Protein AF-A0A6N4XSF6-F1 (afdb_monomer_lite)

Sequence (281 aa):
MQKKDVSKSDSIFYIFNRYDTLMAMSSEYEDILKPTQTIKKEGYFKYKKNKIIVTEPYNPTFQILKEKNKLIPIKEYGGKYPYYDGKDFQKGSIYKIKDLNHLELIDKGNLTKYFYNILNMKYLSHLLQPNKQMRKILFFLSLFFLLNCKNESGLQDNLYKIVLDYQKKNTFKETPKNSMYVYEVYFYQDSTVSVSLSPIGVNLEEKNLYGIYKDRTLKATYIIDDNRIGKNLVKKYIQRDLDKFVAKDFVINDAMYPEYIYKIKGKELVLIDSIRGNVKR

Organism: NCBI:txid2675058

Foldseek 3Di:
DDQQFQDPQFQEWEWEAEAQKIWIWTDNDQLQAPPRLVFAWPAWDHDPSHTYTYTDYHNYNACPDDPDDPGHDDDRDPDPDDDHQNPDFGFTWMWGHPDPVDTHTQDGGGPVVQPADDRPPPPVVVVPDDDPPVPPVVVVVVVVPPPDPPPDLQWDPQLVVVLLVLCVVFPDDDQDVQWFWAWEWEQDPQQKIKIFIGRQFDRPVAPQKFAFRDDPRRDTYIYRDDPCSCVLTGNDGHHDDSVVGHRPDDDPDSWGCKMFMFHDDPNHTHTDDIRHIPDDD

pLDDT: mean 75.78, std 18.03, range [32.38, 95.75]

Radius of gyration: 22.2 Å; chains: 1; bounding box: 45×49×72 Å

Secondary structure (DSSP, 8-state):
----PSPSS--EEEEEEETTEEEEEEESSTT-STTTTTS-EEEEEEETTEEEEEEPPBS-SS--S-SS--PBPPPP--SPPP---S-S--EEEEEEEEETTEEEEEEEEE-GGGS---TTHHHHTTT----TTTTTTHHHHGGGGTT------SB-HHHHHHHHHHHHHS---SPPTT-B-EEEEEE-TTSEEEEEEESBB--TTSSSEEEEE--SSS--EEEEETT-GGGGTBS-----SGGGGB-SS---------EEEEEEETTEEEEEEEE--SS--

Structure (mmCIF, N/CA/C/O backbone):
data_AF-A0A6N4XSF6-F1
#
_entry.id   AF-A0A6N4XSF6-F1
#
loop_
_atom_site.group_PDB
_atom_site.id
_atom_site.type_symbol
_atom_site.label_atom_id
_atom_site.label_alt_id
_atom_site.label_comp_id
_atom_site.label_asym_id
_atom_site.label_entity_id
_atom_site.label_seq_id
_atom_site.pdbx_PDB_ins_code
_atom_site.Cartn_x
_atom_site.Cartn_y
_atom_site.Cartn_z
_atom_site.occupancy
_atom_si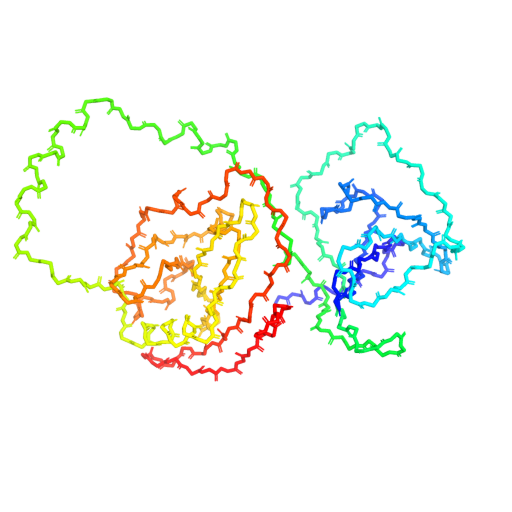te.B_iso_or_equiv
_atom_site.auth_seq_id
_atom_site.auth_comp_id
_atom_site.auth_asym_id
_atom_site.auth_atom_id
_atom_site.pdbx_PDB_model_num
ATOM 1 N N . MET A 1 1 ? -18.383 8.846 -7.683 1.00 38.19 1 MET A N 1
ATOM 2 C CA . MET A 1 1 ? -16.967 9.096 -8.038 1.00 38.19 1 MET A CA 1
ATOM 3 C C . MET A 1 1 ? -16.678 8.348 -9.337 1.00 38.19 1 MET A C 1
ATOM 5 O O . MET A 1 1 ? -16.913 7.147 -9.365 1.00 38.19 1 MET A O 1
ATOM 9 N N . GLN A 1 2 ? -16.309 9.025 -10.434 1.00 33.34 2 GLN A N 1
ATOM 10 C CA . GLN A 1 2 ? -16.040 8.354 -11.720 1.00 33.34 2 GLN A CA 1
ATOM 11 C C . GLN A 1 2 ? -14.948 7.291 -11.529 1.00 33.34 2 GLN A C 1
ATOM 13 O O . GLN A 1 2 ? -13.846 7.625 -11.094 1.00 33.34 2 GLN A O 1
ATOM 18 N N . LYS A 1 3 ? -15.245 6.026 -11.860 1.00 40.09 3 LYS A N 1
ATOM 19 C CA . LYS A 1 3 ? -14.224 4.988 -12.053 1.00 40.09 3 LYS A CA 1
ATOM 20 C C . LYS A 1 3 ? -13.344 5.446 -13.215 1.00 40.09 3 LYS A C 1
ATOM 22 O O . LYS A 1 3 ? -13.724 5.316 -14.373 1.00 40.09 3 LYS A O 1
ATOM 27 N N . LYS A 1 4 ? -12.214 6.080 -12.908 1.00 59.62 4 LYS A N 1
ATOM 28 C CA . LYS A 1 4 ? -11.228 6.467 -13.917 1.00 59.62 4 LYS A CA 1
ATOM 29 C C . LYS A 1 4 ? -10.448 5.207 -14.287 1.00 59.62 4 LYS A C 1
ATOM 31 O O . LYS A 1 4 ? -9.526 4.808 -13.581 1.00 59.62 4 LYS A O 1
ATOM 36 N N . ASP A 1 5 ? -10.920 4.542 -15.336 1.00 63.69 5 ASP A N 1
ATOM 37 C CA . ASP A 1 5 ? -10.289 3.367 -15.934 1.00 63.69 5 ASP A CA 1
ATOM 38 C C . ASP A 1 5 ? -8.886 3.681 -16.480 1.00 63.69 5 ASP A C 1
ATOM 40 O O . ASP A 1 5 ? -8.498 4.842 -16.644 1.00 63.69 5 ASP A O 1
ATOM 44 N N . VAL A 1 6 ? -8.126 2.627 -16.800 1.00 69.75 6 VAL A N 1
ATOM 45 C CA . VAL A 1 6 ? -6.867 2.741 -17.555 1.00 69.75 6 VAL A CA 1
ATOM 46 C C . VAL A 1 6 ? -7.127 3.538 -18.836 1.00 69.75 6 VAL A C 1
ATOM 48 O O . VAL A 1 6 ? -8.063 3.242 -19.584 1.00 69.75 6 VAL A O 1
ATOM 51 N N . SER A 1 7 ? -6.312 4.565 -19.071 1.00 69.75 7 SER A N 1
ATOM 52 C CA . SER A 1 7 ? -6.507 5.491 -20.185 1.00 69.75 7 SER A CA 1
ATOM 53 C C . SER A 1 7 ? -6.426 4.782 -21.533 1.00 69.75 7 SER A C 1
ATOM 55 O O . SER A 1 7 ? -5.525 3.983 -21.781 1.00 69.75 7 SER A O 1
ATOM 57 N N . LYS A 1 8 ? -7.371 5.101 -22.423 1.00 71.19 8 LYS A N 1
ATOM 58 C CA . LYS A 1 8 ? -7.412 4.566 -23.794 1.00 71.19 8 LYS A CA 1
ATOM 59 C C . LYS A 1 8 ? -6.509 5.341 -24.765 1.00 71.19 8 LYS A C 1
ATOM 61 O O . LYS A 1 8 ? -6.196 4.830 -25.846 1.00 71.19 8 LYS A O 1
ATOM 66 N N . SER A 1 9 ? -6.133 6.570 -24.409 1.00 80.31 9 SER A N 1
ATOM 67 C CA . SER A 1 9 ? -5.296 7.454 -25.229 1.00 80.31 9 SER A CA 1
ATOM 68 C C . SER A 1 9 ? -3.807 7.293 -24.942 1.00 80.31 9 SER A C 1
ATOM 70 O O . SER A 1 9 ? -3.003 7.515 -25.843 1.00 80.31 9 SER A O 1
ATOM 72 N N . ASP A 1 10 ? -3.448 6.863 -23.732 1.00 85.69 10 ASP A N 1
ATOM 73 C CA . ASP A 1 10 ? -2.057 6.643 -23.344 1.00 85.69 10 ASP A CA 1
ATOM 74 C C . ASP A 1 10 ? -1.399 5.589 -24.237 1.00 85.69 10 ASP A C 1
ATOM 76 O O . ASP A 1 10 ? -1.998 4.567 -24.590 1.00 85.69 10 ASP A O 1
ATOM 80 N N . SER A 1 11 ? -0.141 5.842 -24.584 1.00 88.38 11 SER A N 1
ATOM 81 C CA . SER A 1 11 ? 0.660 4.946 -25.421 1.00 88.38 11 SER A CA 1
ATOM 82 C C . SER A 1 11 ? 1.910 4.435 -24.715 1.00 88.38 11 SER A C 1
ATOM 84 O O . SER A 1 11 ? 2.570 3.538 -25.233 1.00 88.38 11 SER A O 1
ATOM 86 N N . ILE A 1 12 ? 2.225 4.944 -23.523 1.00 90.25 12 ILE A N 1
ATOM 87 C CA . ILE A 1 12 ? 3.382 4.518 -22.743 1.00 90.25 12 ILE A CA 1
ATOM 88 C C . ILE A 1 12 ? 2.888 3.736 -21.537 1.00 90.25 12 ILE A C 1
ATOM 90 O O . ILE A 1 12 ? 1.971 4.156 -20.833 1.00 90.25 12 ILE A O 1
ATOM 94 N N . PHE A 1 13 ? 3.490 2.573 -21.318 1.00 92.25 13 PHE A N 1
ATOM 95 C CA . PHE A 1 13 ? 3.177 1.715 -20.189 1.00 92.25 13 PHE A CA 1
ATOM 96 C C . PHE A 1 13 ? 4.454 1.314 -19.475 1.00 92.25 13 PHE A C 1
ATOM 98 O O . PHE A 1 13 ? 5.412 0.890 -20.113 1.00 92.25 13 PHE A O 1
ATOM 105 N N . TYR A 1 14 ? 4.440 1.395 -18.155 1.00 91.56 14 TYR A N 1
ATOM 106 C CA . TYR A 1 14 ? 5.516 0.948 -17.290 1.00 91.56 14 TYR A CA 1
ATOM 107 C C . TYR A 1 14 ? 5.133 -0.365 -16.633 1.00 91.56 14 TYR A C 1
ATOM 109 O O . TYR A 1 14 ? 4.079 -0.466 -16.005 1.00 91.56 14 TYR A O 1
ATOM 117 N N . ILE A 1 15 ? 6.005 -1.356 -16.774 1.00 93.19 15 ILE A N 1
ATOM 118 C CA . ILE A 1 15 ? 5.896 -2.648 -16.116 1.00 93.19 15 ILE A CA 1
ATOM 119 C C . ILE A 1 15 ? 6.868 -2.672 -14.945 1.00 93.19 15 ILE A C 1
ATOM 121 O O . ILE A 1 15 ? 8.085 -2.554 -15.116 1.00 93.19 15 ILE A O 1
ATOM 125 N N . PHE A 1 16 ? 6.312 -2.848 -13.755 1.00 89.94 16 PHE A N 1
ATOM 126 C CA . PHE A 1 16 ? 7.045 -3.048 -12.517 1.00 89.94 16 PHE A CA 1
ATOM 127 C C . PHE A 1 16 ? 6.874 -4.481 -12.064 1.00 89.94 16 PHE A C 1
ATOM 129 O O . PHE A 1 16 ? 5.752 -4.979 -11.989 1.00 89.94 16 PHE A O 1
ATOM 136 N N . ASN A 1 17 ? 7.980 -5.120 -11.702 1.00 89.69 17 ASN A N 1
ATOM 137 C CA . ASN A 1 17 ? 7.943 -6.383 -10.987 1.00 89.69 17 ASN A CA 1
ATOM 138 C C . ASN A 1 17 ? 8.537 -6.188 -9.591 1.00 89.69 17 ASN A C 1
ATOM 140 O O . ASN A 1 17 ? 9.684 -5.756 -9.442 1.00 89.69 17 ASN A O 1
ATOM 144 N N . ARG A 1 18 ? 7.714 -6.460 -8.580 1.00 84.62 18 ARG A N 1
ATOM 145 C CA . ARG A 1 18 ? 8.038 -6.354 -7.158 1.00 84.62 18 ARG A CA 1
ATOM 146 C C . ARG A 1 18 ? 7.605 -7.650 -6.489 1.00 84.62 18 ARG A C 1
ATOM 148 O O . ARG A 1 18 ? 6.409 -7.923 -6.449 1.00 84.62 18 ARG A O 1
ATOM 155 N N . TYR A 1 19 ? 8.538 -8.462 -5.995 1.00 87.12 19 TYR A N 1
ATOM 156 C CA . TYR A 1 19 ? 8.208 -9.768 -5.404 1.00 87.12 19 TYR A CA 1
ATOM 157 C C . TYR A 1 19 ? 7.350 -10.644 -6.339 1.00 87.12 19 TYR A C 1
ATOM 159 O O . TYR A 1 19 ? 7.756 -10.936 -7.466 1.00 87.12 19 TYR A O 1
ATOM 167 N N . ASP A 1 20 ? 6.175 -11.069 -5.877 1.00 87.12 20 ASP A N 1
ATOM 168 C CA . ASP A 1 20 ? 5.172 -11.823 -6.628 1.00 87.12 20 ASP A CA 1
ATOM 169 C C . ASP A 1 20 ? 4.080 -10.920 -7.227 1.00 87.12 20 ASP A C 1
ATOM 171 O O . ASP A 1 20 ? 2.983 -11.377 -7.533 1.00 87.12 20 ASP A O 1
ATOM 175 N N . THR A 1 21 ? 4.356 -9.626 -7.373 1.00 89.25 21 THR A N 1
ATOM 176 C CA . THR A 1 21 ? 3.427 -8.630 -7.905 1.00 89.25 21 THR A CA 1
ATOM 177 C C . THR A 1 21 ? 3.970 -8.029 -9.199 1.00 89.25 21 THR A C 1
ATOM 179 O O . THR A 1 21 ? 5.159 -7.706 -9.327 1.00 89.25 21 THR A O 1
ATOM 182 N N . LEU A 1 22 ? 3.073 -7.875 -10.168 1.00 91.50 22 LEU A N 1
ATOM 183 C CA . LEU A 1 22 ? 3.302 -7.183 -11.425 1.00 91.50 22 LEU A CA 1
ATOM 184 C C . LEU A 1 22 ? 2.378 -5.970 -11.488 1.00 91.50 22 LEU A C 1
ATOM 186 O O . LEU A 1 22 ? 1.169 -6.104 -11.320 1.00 91.50 22 LEU A O 1
ATOM 190 N N . MET A 1 23 ? 2.921 -4.794 -11.767 1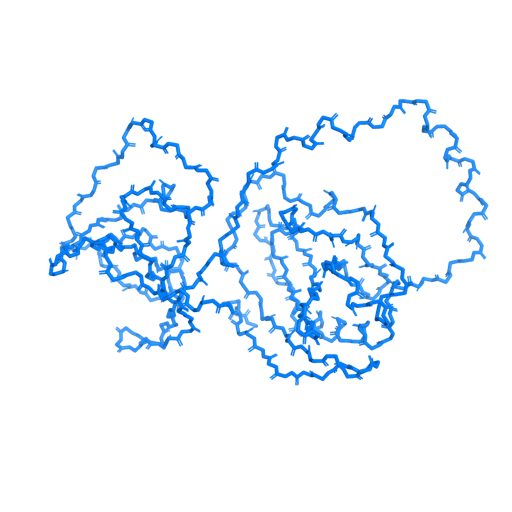.00 90.94 23 MET A N 1
ATOM 191 C CA . MET A 1 23 ? 2.124 -3.592 -11.970 1.00 90.94 23 MET A CA 1
ATOM 192 C C . MET A 1 23 ? 2.339 -3.047 -13.373 1.00 90.94 23 MET A C 1
ATOM 194 O O . MET A 1 23 ? 3.475 -2.898 -13.814 1.00 90.94 23 MET A O 1
ATOM 198 N N . ALA A 1 24 ? 1.243 -2.741 -14.058 1.00 91.69 24 ALA A N 1
ATOM 199 C CA . ALA A 1 24 ? 1.237 -2.079 -15.351 1.00 91.69 24 ALA A CA 1
ATOM 200 C C . ALA A 1 24 ? 0.605 -0.696 -15.190 1.00 91.69 24 ALA A C 1
ATOM 202 O O . ALA A 1 24 ? -0.598 -0.592 -14.955 1.00 91.69 24 ALA A O 1
ATOM 203 N N . MET A 1 25 ? 1.403 0.360 -15.306 1.00 89.62 25 MET A N 1
ATOM 204 C CA . MET A 1 25 ? 0.944 1.748 -15.202 1.00 89.62 25 MET A CA 1
ATOM 205 C C . MET A 1 25 ? 0.963 2.403 -16.572 1.00 89.62 25 MET A C 1
ATOM 207 O O . MET A 1 25 ? 1.915 2.190 -17.312 1.00 89.62 25 MET A O 1
ATOM 211 N N . SER A 1 26 ? -0.048 3.199 -16.910 1.00 89.12 26 SER A N 1
ATOM 212 C CA . SER A 1 26 ? -0.072 3.952 -18.166 1.00 89.12 26 SER A CA 1
ATOM 213 C C . SER A 1 26 ? 0.264 5.420 -17.930 1.00 89.12 26 SER A C 1
ATOM 215 O O . SER A 1 26 ? -0.166 6.008 -16.936 1.00 89.12 26 SER A O 1
ATOM 217 N N . SER A 1 27 ? 1.006 6.009 -18.861 1.00 84.38 27 SER A N 1
ATOM 218 C CA . SER A 1 27 ? 1.328 7.430 -18.873 1.00 84.38 27 SER A CA 1
ATOM 219 C C . SER A 1 27 ? 1.163 8.030 -20.268 1.00 84.38 27 SER A C 1
ATOM 221 O O . SER A 1 27 ? 1.215 7.342 -21.294 1.00 84.38 27 SER A O 1
ATOM 223 N N . GLU A 1 28 ? 0.962 9.345 -20.301 1.00 78.12 28 GLU A N 1
ATOM 224 C CA . GLU A 1 28 ? 0.908 10.112 -21.548 1.00 78.12 28 GLU A CA 1
ATOM 225 C C . GLU A 1 28 ? 2.311 10.337 -22.130 1.00 78.12 28 GLU A C 1
ATOM 227 O O . GLU A 1 28 ? 2.503 10.214 -23.338 1.00 78.12 28 GLU A O 1
ATOM 232 N N . TYR A 1 29 ? 3.298 10.570 -21.259 1.00 77.44 29 TYR A N 1
ATOM 233 C CA . TYR A 1 29 ? 4.704 10.799 -21.603 1.00 77.44 29 TYR A CA 1
ATOM 234 C C . TYR A 1 29 ? 5.630 9.892 -20.783 1.00 77.44 29 TYR A C 1
ATOM 236 O O . TYR A 1 29 ? 5.212 9.267 -19.803 1.00 77.44 29 TYR A O 1
ATOM 244 N N . GLU A 1 30 ? 6.892 9.786 -21.195 1.00 80.56 30 GLU A N 1
ATOM 245 C CA . GLU A 1 30 ? 7.905 9.079 -20.412 1.00 80.56 30 GLU A CA 1
ATOM 246 C C . GLU A 1 30 ? 8.309 9.941 -19.215 1.00 80.56 30 GLU A C 1
ATOM 248 O O . GLU A 1 30 ? 8.391 11.161 -19.325 1.00 80.56 30 GLU A O 1
ATOM 253 N N . ASP A 1 31 ? 8.563 9.303 -18.077 1.00 71.81 31 ASP A N 1
ATOM 254 C CA . ASP A 1 31 ? 9.145 9.919 -16.887 1.00 71.81 31 ASP A CA 1
ATOM 255 C C . ASP A 1 31 ? 8.298 11.061 -16.308 1.00 71.81 31 ASP A C 1
ATOM 257 O O . ASP A 1 31 ? 8.820 12.014 -15.741 1.00 71.81 31 ASP A O 1
ATOM 261 N N . ILE A 1 32 ? 6.973 10.948 -16.404 1.00 67.19 32 ILE A N 1
ATOM 262 C CA . ILE A 1 32 ? 6.026 11.872 -15.756 1.00 67.19 32 ILE A CA 1
ATOM 263 C C . ILE A 1 32 ? 5.327 11.263 -14.546 1.00 67.19 32 ILE A C 1
ATOM 265 O O . ILE A 1 32 ? 4.614 11.957 -13.853 1.00 67.19 32 ILE A O 1
ATOM 269 N N . LEU A 1 33 ? 5.481 9.967 -14.272 1.00 64.31 33 LEU A N 1
ATOM 270 C CA . LEU A 1 33 ? 4.867 9.358 -13.091 1.00 64.31 33 LEU A CA 1
ATOM 271 C C . LEU A 1 33 ? 5.931 9.168 -12.016 1.00 64.31 33 LEU A C 1
ATOM 273 O O . LEU A 1 33 ? 7.013 8.656 -12.299 1.00 64.31 33 LEU A O 1
ATOM 277 N N . LYS A 1 34 ? 5.641 9.465 -10.752 1.00 61.81 34 LYS A N 1
ATOM 278 C CA . LYS A 1 34 ? 6.409 8.828 -9.671 1.00 61.81 34 LYS A CA 1
ATOM 279 C C . LYS A 1 34 ? 5.962 7.368 -9.537 1.00 61.81 34 LYS A C 1
ATOM 281 O O . LYS A 1 34 ? 4.755 7.129 -9.564 1.00 61.81 34 LYS A O 1
ATOM 286 N N . PRO A 1 35 ? 6.882 6.395 -9.393 1.00 61.06 35 PRO A N 1
ATOM 287 C CA . PRO A 1 35 ? 8.348 6.507 -9.330 1.00 61.06 35 PRO A CA 1
ATOM 288 C C . PRO A 1 35 ? 9.086 6.269 -10.672 1.00 61.06 35 PRO A C 1
ATOM 290 O O . PRO A 1 35 ? 10.287 6.016 -10.669 1.00 61.06 35 PRO A O 1
ATOM 293 N N . THR A 1 36 ? 8.413 6.340 -11.828 1.00 67.56 36 THR A N 1
ATOM 294 C CA . THR A 1 36 ? 9.008 6.046 -13.157 1.00 67.56 36 THR A CA 1
ATOM 295 C C . THR A 1 36 ? 10.283 6.839 -13.464 1.00 67.56 36 THR A C 1
ATOM 297 O O . THR A 1 36 ? 11.188 6.293 -14.089 1.00 67.56 36 THR A O 1
ATOM 300 N N . GLN A 1 37 ? 10.397 8.072 -12.958 1.00 66.12 37 GLN A N 1
ATOM 301 C CA . GLN A 1 37 ? 11.580 8.931 -13.119 1.00 66.12 37 GLN A CA 1
ATOM 302 C C . GLN A 1 37 ? 12.845 8.360 -12.469 1.00 66.12 37 GLN A C 1
ATOM 304 O O . GLN A 1 37 ? 13.920 8.400 -13.055 1.00 66.12 37 GLN A O 1
ATOM 309 N N . THR A 1 38 ? 12.728 7.842 -11.247 1.00 66.69 38 THR A N 1
ATOM 310 C CA . THR A 1 38 ? 13.878 7.480 -10.400 1.00 66.69 38 THR A CA 1
ATOM 311 C C . THR A 1 38 ? 14.233 6.002 -10.477 1.00 66.69 38 THR A C 1
ATOM 313 O O . THR A 1 38 ? 15.184 5.563 -9.840 1.00 66.69 38 THR A O 1
ATOM 316 N N . ILE A 1 39 ? 13.449 5.215 -11.210 1.00 73.88 39 ILE A N 1
ATOM 317 C CA . ILE A 1 39 ? 13.656 3.778 -11.336 1.00 73.88 39 ILE A CA 1
ATOM 318 C C . ILE A 1 39 ? 14.435 3.480 -12.614 1.00 73.88 39 ILE A C 1
ATOM 320 O O . ILE A 1 39 ? 14.095 3.968 -13.699 1.00 73.88 39 ILE A O 1
ATOM 324 N N . LYS A 1 40 ? 15.458 2.631 -12.468 1.00 82.12 40 LYS A N 1
ATOM 325 C CA . LYS A 1 40 ? 16.234 2.077 -13.574 1.00 82.12 40 LYS A CA 1
ATOM 326 C C . LYS A 1 40 ? 15.323 1.308 -14.525 1.00 82.12 40 LYS A C 1
ATOM 328 O O . LYS A 1 40 ? 14.437 0.554 -14.116 1.00 82.12 40 LYS A O 1
ATOM 333 N N . LYS A 1 41 ? 15.530 1.521 -15.819 1.00 87.62 41 LYS A N 1
ATOM 334 C CA . LYS A 1 41 ? 14.741 0.908 -16.886 1.00 87.62 41 LYS A CA 1
ATOM 335 C C . LYS A 1 41 ? 15.618 -0.127 -17.577 1.00 87.62 41 LYS A C 1
ATOM 337 O O . LYS A 1 41 ? 16.633 0.234 -18.158 1.00 87.62 41 LYS A O 1
ATOM 342 N N . GLU A 1 42 ? 15.220 -1.394 -17.523 1.00 91.31 42 GLU A N 1
ATOM 343 C CA . GLU A 1 42 ? 15.939 -2.492 -18.191 1.00 91.31 42 GLU A CA 1
ATOM 344 C C . GLU A 1 42 ? 15.857 -2.363 -19.715 1.00 91.31 42 GLU A C 1
ATOM 346 O O . GLU A 1 42 ? 16.752 -2.766 -20.451 1.00 91.31 42 GLU A O 1
ATOM 351 N N . GLY A 1 43 ? 14.777 -1.757 -20.197 1.00 92.75 43 GLY A N 1
ATOM 352 C CA . GLY A 1 43 ? 14.586 -1.442 -21.599 1.00 92.75 43 GLY A CA 1
ATOM 353 C C . GLY A 1 43 ? 13.109 -1.317 -21.926 1.00 92.75 43 GLY A C 1
ATOM 354 O O . GLY A 1 43 ? 12.261 -1.183 -21.044 1.00 92.75 43 GLY A O 1
ATOM 355 N N . TYR A 1 44 ? 12.779 -1.372 -23.207 1.00 95.12 44 TYR A N 1
ATOM 356 C CA . TYR A 1 44 ? 11.393 -1.392 -23.655 1.00 95.12 44 TYR A CA 1
ATOM 357 C C . TYR A 1 44 ? 11.190 -2.311 -24.848 1.00 95.12 44 TYR A C 1
ATOM 359 O O . TYR A 1 44 ? 12.122 -2.661 -25.565 1.00 95.12 44 TYR A O 1
ATOM 367 N N . PHE A 1 45 ? 9.938 -2.653 -25.107 1.00 95.44 45 PHE A N 1
ATOM 368 C CA . PHE A 1 45 ? 9.517 -3.220 -26.379 1.00 95.44 45 PHE A CA 1
ATOM 369 C C . PHE A 1 45 ? 8.286 -2.475 -26.887 1.00 95.44 45 PHE A C 1
ATOM 371 O O . PHE A 1 45 ? 7.575 -1.809 -26.131 1.00 95.44 45 PHE A O 1
ATOM 378 N N . LYS A 1 46 ? 8.044 -2.553 -28.195 1.00 95.12 46 LYS A N 1
ATOM 379 C CA . LYS A 1 46 ? 6.828 -2.008 -28.799 1.00 95.12 46 LYS A CA 1
ATOM 380 C C . LYS A 1 46 ? 5.787 -3.111 -28.904 1.00 95.12 46 LYS A C 1
ATOM 382 O O . LYS A 1 46 ? 6.091 -4.209 -29.364 1.00 95.12 46 LYS A O 1
ATOM 387 N N . TYR A 1 47 ? 4.559 -2.806 -28.512 1.00 92.12 47 TYR A N 1
ATOM 388 C CA . TYR A 1 47 ? 3.414 -3.677 -28.735 1.00 92.12 47 TYR A CA 1
ATOM 389 C C . TYR A 1 47 ? 2.277 -2.859 -29.335 1.00 92.12 47 TYR A C 1
ATOM 391 O O . TYR A 1 47 ? 1.701 -1.988 -28.679 1.00 92.12 47 TYR A O 1
ATOM 399 N N . LYS A 1 48 ? 1.958 -3.128 -30.606 1.00 91.12 48 LYS A N 1
ATOM 400 C CA . LYS A 1 48 ? 1.063 -2.284 -31.413 1.00 91.12 48 LYS A CA 1
ATOM 401 C C . LYS A 1 48 ? 1.561 -0.827 -31.397 1.00 91.12 48 LYS A C 1
ATOM 403 O O . LYS A 1 48 ? 2.741 -0.587 -31.633 1.00 91.12 48 LYS A O 1
ATOM 408 N N . LYS A 1 49 ? 0.685 0.136 -31.091 1.00 89.50 49 LYS A N 1
ATOM 409 C CA . LYS A 1 49 ? 1.028 1.562 -30.965 1.00 89.50 49 LYS A CA 1
ATOM 410 C C . LYS A 1 49 ? 1.749 1.919 -29.654 1.00 89.50 49 LYS A C 1
ATOM 412 O O . LYS A 1 49 ? 2.144 3.066 -29.493 1.00 89.50 49 LYS A O 1
ATOM 417 N N . ASN A 1 50 ? 1.883 0.975 -28.718 1.00 92.62 50 ASN A N 1
ATOM 418 C CA . ASN A 1 50 ? 2.321 1.271 -27.358 1.00 92.62 50 ASN A CA 1
ATOM 419 C C . ASN A 1 50 ? 3.816 1.001 -27.158 1.00 92.62 50 ASN A C 1
ATOM 421 O O . ASN A 1 50 ? 4.348 -0.010 -27.629 1.00 92.62 50 ASN A O 1
ATOM 425 N N . LYS A 1 51 ? 4.471 1.868 -26.384 1.00 94.38 51 LYS A N 1
ATOM 426 C CA . LYS A 1 51 ? 5.801 1.654 -25.815 1.00 94.38 51 LYS A CA 1
ATOM 427 C C . LYS A 1 51 ? 5.646 1.036 -24.427 1.00 94.38 51 LYS A C 1
ATOM 429 O O . LYS A 1 51 ? 5.098 1.667 -23.529 1.00 94.38 51 LYS A O 1
ATOM 434 N N . ILE A 1 52 ? 6.125 -0.192 -24.253 1.00 94.69 52 ILE A N 1
ATOM 435 C CA . ILE A 1 52 ? 6.082 -0.904 -22.975 1.00 94.69 52 ILE A CA 1
ATOM 436 C C . ILE A 1 52 ? 7.481 -0.880 -22.366 1.00 94.69 52 ILE A C 1
ATOM 438 O O . ILE A 1 52 ? 8.378 -1.579 -22.834 1.00 94.69 52 ILE A O 1
ATOM 442 N N . ILE A 1 53 ? 7.670 -0.045 -21.353 1.00 93.56 53 ILE A N 1
ATOM 443 C CA . ILE A 1 53 ? 8.916 0.130 -20.616 1.00 93.56 53 ILE A CA 1
ATOM 444 C C . ILE A 1 53 ? 8.943 -0.870 -19.469 1.00 93.56 53 ILE A C 1
ATOM 446 O O . ILE A 1 53 ? 8.044 -0.909 -18.633 1.00 93.56 53 ILE A O 1
ATOM 450 N N . VAL A 1 54 ? 9.995 -1.672 -19.423 1.00 93.38 54 VAL A N 1
ATOM 451 C CA . VAL A 1 54 ? 10.241 -2.625 -18.351 1.00 93.38 54 VAL A CA 1
ATOM 452 C C . VAL A 1 54 ? 11.241 -2.008 -17.389 1.00 93.38 54 VAL A C 1
ATOM 454 O O . VAL A 1 54 ? 12.342 -1.611 -17.772 1.00 93.38 54 VAL A O 1
ATOM 457 N N . THR A 1 55 ? 10.838 -1.912 -16.131 1.00 90.38 55 THR A N 1
ATOM 458 C CA . THR A 1 55 ? 11.696 -1.407 -15.061 1.00 90.38 55 THR A CA 1
ATOM 459 C C . THR A 1 55 ? 12.509 -2.521 -14.418 1.00 90.38 55 THR A C 1
ATOM 461 O O . THR A 1 55 ? 12.150 -3.696 -14.511 1.00 90.38 55 THR A O 1
ATOM 464 N N . GLU A 1 56 ? 13.599 -2.142 -13.757 1.00 86.94 56 GLU A N 1
ATOM 465 C CA . GLU A 1 56 ? 14.404 -3.056 -12.953 1.00 86.94 56 GLU A CA 1
ATOM 466 C C . GLU A 1 56 ? 13.514 -3.767 -11.917 1.00 86.94 56 GLU A C 1
ATOM 468 O O . GLU A 1 56 ? 12.801 -3.102 -11.144 1.00 86.94 56 GLU A O 1
ATOM 473 N N . PRO A 1 57 ? 13.496 -5.114 -11.906 1.00 86.69 57 PRO A N 1
ATOM 474 C CA . PRO A 1 57 ? 12.779 -5.877 -10.899 1.00 86.69 57 PRO A CA 1
ATOM 475 C C . PRO A 1 57 ? 13.365 -5.621 -9.513 1.00 86.69 57 PRO A C 1
ATOM 477 O O . PRO A 1 57 ? 14.576 -5.537 -9.347 1.00 86.69 57 PRO A O 1
ATOM 480 N N . TYR A 1 58 ? 12.512 -5.573 -8.495 1.00 80.62 58 TYR A N 1
ATOM 481 C CA . TYR A 1 58 ? 12.957 -5.454 -7.108 1.00 80.62 58 TYR A CA 1
ATOM 482 C C . TYR A 1 58 ? 12.490 -6.678 -6.327 1.00 80.62 58 TYR A C 1
ATOM 484 O O . TYR A 1 58 ? 11.291 -6.965 -6.255 1.00 80.62 58 TYR A O 1
ATOM 492 N N . ASN A 1 59 ? 13.466 -7.429 -5.807 1.00 82.50 59 ASN A N 1
ATOM 493 C CA . ASN A 1 59 ? 13.288 -8.698 -5.098 1.00 82.50 59 ASN A CA 1
ATOM 494 C C . ASN A 1 59 ? 12.264 -9.649 -5.751 1.00 82.50 59 ASN A C 1
ATOM 496 O O . ASN A 1 59 ? 11.373 -10.141 -5.056 1.00 82.50 59 ASN A O 1
ATOM 500 N N . PRO A 1 60 ? 12.320 -9.893 -7.076 1.00 85.75 60 PRO A N 1
ATOM 501 C CA . PRO A 1 60 ? 11.291 -10.665 -7.760 1.00 85.75 60 PRO A CA 1
ATOM 502 C C . PRO A 1 60 ? 11.244 -12.105 -7.233 1.00 85.75 60 PRO A C 1
ATOM 504 O O . PRO A 1 60 ? 12.261 -12.786 -7.149 1.00 85.75 60 PRO A O 1
ATOM 507 N N . THR A 1 61 ? 10.048 -12.591 -6.898 1.00 86.75 61 THR A N 1
ATOM 508 C CA . THR A 1 61 ? 9.836 -14.007 -6.540 1.00 86.75 61 THR A CA 1
ATOM 509 C C . THR A 1 61 ? 9.920 -14.895 -7.776 1.00 86.75 61 THR A C 1
ATOM 511 O O . THR A 1 61 ? 10.386 -16.028 -7.703 1.00 86.75 61 THR A O 1
ATOM 514 N N . PHE A 1 62 ? 9.494 -14.358 -8.919 1.00 84.19 62 PHE A N 1
ATOM 515 C CA . PHE A 1 62 ? 9.540 -15.025 -10.210 1.00 84.19 62 PHE A CA 1
ATOM 516 C C . PHE A 1 62 ? 10.436 -14.231 -11.147 1.00 84.19 62 PHE A C 1
ATOM 518 O O . PHE A 1 62 ? 10.237 -13.033 -11.334 1.00 84.19 62 PHE A O 1
ATOM 525 N N . GLN A 1 63 ? 11.411 -14.892 -11.761 1.00 85.50 63 GLN A N 1
ATOM 526 C CA . GLN A 1 63 ? 12.330 -14.231 -12.675 1.00 85.50 63 GLN A CA 1
ATOM 527 C C . GLN A 1 63 ? 11.675 -14.041 -14.050 1.00 85.50 63 GLN A C 1
ATOM 529 O O . GLN A 1 63 ? 11.734 -14.911 -14.917 1.00 85.50 63 GLN A O 1
ATOM 534 N N . ILE A 1 64 ? 11.024 -12.890 -14.236 1.00 83.94 64 ILE A N 1
ATOM 535 C CA . ILE A 1 64 ? 10.353 -12.529 -15.498 1.00 83.94 64 ILE A CA 1
ATOM 536 C C . ILE A 1 64 ? 11.373 -12.069 -16.550 1.00 83.94 64 ILE A C 1
ATOM 538 O O . ILE A 1 64 ? 11.188 -12.296 -17.747 1.00 83.94 64 ILE A O 1
ATOM 542 N N . LEU A 1 65 ? 12.470 -11.441 -16.114 1.00 84.62 65 LEU A N 1
ATOM 543 C CA . LEU A 1 65 ? 13.543 -10.981 -16.993 1.00 84.62 65 LEU A CA 1
ATOM 544 C C . LEU A 1 65 ? 14.713 -11.954 -16.986 1.00 84.62 65 LEU A C 1
ATOM 546 O O . LEU A 1 65 ? 15.292 -12.259 -15.946 1.00 84.62 65 LEU A O 1
ATOM 550 N N . LYS A 1 66 ? 15.070 -12.410 -18.186 1.00 80.62 66 LYS A N 1
ATOM 551 C CA . LYS A 1 66 ? 16.281 -13.189 -18.442 1.00 80.62 66 LYS A CA 1
ATOM 552 C C . LYS A 1 66 ? 17.438 -12.238 -18.748 1.00 80.62 66 LYS A C 1
ATOM 554 O O . LYS A 1 66 ? 17.220 -11.202 -19.380 1.00 80.62 66 LYS A O 1
ATOM 559 N N . GLU A 1 67 ? 18.656 -12.630 -18.370 1.00 76.00 67 GLU A N 1
ATOM 560 C CA . GLU A 1 67 ? 19.890 -11.869 -18.644 1.00 76.00 67 GLU A CA 1
ATOM 561 C C . GLU A 1 67 ? 20.027 -11.511 -20.128 1.00 76.00 67 GLU A C 1
ATOM 563 O O . GLU A 1 67 ? 20.342 -10.380 -20.483 1.00 76.00 67 GLU A O 1
ATOM 568 N N . LYS A 1 68 ? 19.710 -12.465 -21.012 1.00 80.19 68 LYS A N 1
ATOM 569 C CA . LYS A 1 68 ? 19.565 -12.220 -22.447 1.00 80.19 68 LYS A CA 1
ATOM 570 C C . LYS A 1 68 ? 18.090 -12.034 -22.775 1.00 80.19 68 LYS A C 1
ATOM 572 O O . LYS A 1 68 ? 17.327 -13.001 -22.826 1.00 80.19 68 LYS A O 1
ATOM 577 N N . ASN A 1 69 ? 17.696 -10.787 -23.010 1.00 86.06 69 ASN A N 1
ATOM 578 C CA . ASN A 1 69 ? 16.350 -10.415 -23.429 1.00 86.06 69 ASN A CA 1
ATOM 579 C C . ASN A 1 69 ? 16.386 -9.578 -24.722 1.00 86.06 69 ASN A C 1
ATOM 581 O O . ASN A 1 69 ? 17.444 -9.155 -25.179 1.00 86.06 69 ASN A O 1
ATOM 585 N N . LYS A 1 70 ? 15.220 -9.401 -25.353 1.00 90.69 70 LYS A N 1
ATOM 586 C CA . LYS A 1 70 ? 15.061 -8.637 -26.605 1.00 90.69 70 LYS A CA 1
ATOM 587 C C . LYS A 1 70 ? 14.614 -7.191 -26.352 1.00 90.69 70 LYS A C 1
ATOM 589 O O . LYS A 1 70 ? 14.022 -6.580 -27.240 1.00 90.69 70 LYS A O 1
ATOM 594 N N . LEU A 1 71 ? 14.804 -6.675 -25.135 1.00 93.38 71 LEU A N 1
ATOM 595 C CA . LEU A 1 71 ? 14.423 -5.303 -24.827 1.00 93.38 71 LEU A CA 1
ATOM 596 C C . LEU A 1 71 ? 15.361 -4.341 -25.551 1.00 93.38 71 LEU A C 1
ATOM 598 O O . LEU A 1 71 ? 16.571 -4.543 -25.625 1.00 93.38 71 LEU A O 1
ATOM 602 N N . ILE A 1 72 ? 14.777 -3.282 -26.093 1.00 94.44 72 ILE A N 1
ATOM 603 C CA . ILE A 1 72 ? 15.513 -2.168 -26.668 1.00 94.44 72 ILE A CA 1
ATOM 604 C C . ILE A 1 72 ? 16.039 -1.330 -25.494 1.00 94.44 72 ILE A C 1
ATOM 606 O O . ILE A 1 72 ? 15.229 -0.913 -24.657 1.00 94.44 72 ILE A O 1
ATOM 610 N N . PRO A 1 73 ? 17.354 -1.059 -25.413 1.00 89.44 73 PRO A N 1
ATOM 611 C CA . PRO A 1 73 ? 17.918 -0.243 -24.345 1.00 89.44 73 PRO A CA 1
ATOM 612 C C . PRO A 1 73 ? 17.302 1.158 -24.317 1.00 89.44 73 PRO A C 1
ATOM 614 O O . PRO A 1 73 ? 17.042 1.763 -25.362 1.00 89.44 73 PRO A O 1
ATOM 617 N N . ILE A 1 74 ? 17.097 1.692 -23.116 1.00 84.81 74 ILE A N 1
ATOM 618 C CA . ILE A 1 74 ? 16.720 3.093 -22.911 1.00 84.81 74 ILE A CA 1
ATOM 619 C C . ILE A 1 74 ? 17.976 3.843 -22.489 1.00 84.81 74 ILE A C 1
ATOM 621 O O . ILE A 1 74 ? 18.671 3.418 -21.571 1.00 84.81 74 ILE A O 1
ATOM 625 N N . LYS A 1 75 ? 18.276 4.959 -23.158 1.00 72.44 75 LYS A N 1
ATOM 626 C CA . LYS A 1 75 ? 19.308 5.877 -22.670 1.00 72.44 75 LYS A CA 1
ATOM 627 C C . LYS A 1 75 ? 18.770 6.583 -21.434 1.00 72.44 75 LYS A C 1
ATOM 629 O O . LYS A 1 75 ? 17.680 7.148 -21.495 1.00 72.44 75 LYS A O 1
ATOM 634 N N . GLU A 1 76 ? 19.528 6.559 -20.344 1.00 64.19 76 GLU A N 1
ATOM 635 C CA . GLU A 1 76 ? 19.192 7.354 -19.167 1.00 64.19 76 GLU A CA 1
ATOM 636 C C . GLU A 1 76 ? 19.094 8.832 -19.555 1.00 64.19 76 GLU A C 1
ATOM 638 O O . GLU A 1 76 ? 19.936 9.372 -20.281 1.00 64.19 76 GLU A O 1
ATOM 643 N N . TYR A 1 77 ? 18.017 9.476 -19.115 1.00 61.50 77 TYR A N 1
ATOM 644 C CA . TYR A 1 77 ? 17.770 10.874 -19.411 1.00 61.50 77 TYR A CA 1
ATOM 645 C C . TYR A 1 77 ? 18.705 11.741 -18.558 1.00 61.50 77 TYR A C 1
ATOM 647 O O . TYR A 1 77 ? 18.507 11.898 -17.357 1.00 61.50 77 TYR A O 1
ATOM 655 N N . GLY A 1 78 ? 19.745 12.297 -19.183 1.00 52.41 78 GLY A N 1
ATOM 656 C CA . GLY A 1 78 ? 20.735 13.163 -18.525 1.00 52.41 78 GLY A CA 1
ATOM 657 C C . GLY A 1 78 ? 20.324 14.637 -18.394 1.00 52.41 78 GLY A C 1
ATOM 658 O O . GLY A 1 78 ? 21.131 15.460 -17.969 1.00 52.41 78 GLY A O 1
ATOM 659 N N . GLY A 1 79 ? 19.105 15.002 -18.806 1.00 58.50 79 GLY A N 1
ATOM 660 C CA . GLY A 1 79 ? 18.588 16.371 -18.728 1.00 58.50 79 GLY A CA 1
ATOM 661 C C . GLY A 1 79 ? 17.869 16.673 -17.408 1.00 58.50 79 GLY A C 1
ATOM 662 O O . GLY A 1 79 ? 17.618 15.791 -16.590 1.00 58.50 79 GLY A O 1
ATOM 663 N N . LYS A 1 80 ? 17.455 17.932 -17.209 1.00 51.53 80 LYS A N 1
ATOM 664 C CA . LYS A 1 80 ? 16.458 18.254 -16.173 1.00 51.53 80 LYS A CA 1
ATOM 665 C C . LYS A 1 80 ? 15.120 17.649 -16.587 1.00 51.53 80 LYS A C 1
ATOM 667 O O . LYS A 1 80 ? 14.640 17.935 -17.687 1.00 51.53 80 LYS A O 1
ATOM 672 N N . TYR A 1 81 ? 14.549 16.793 -15.740 1.00 54.09 81 TYR A N 1
ATOM 673 C CA . TYR A 1 81 ? 13.208 16.256 -15.965 1.00 54.09 81 TYR A CA 1
ATOM 674 C C . TYR A 1 81 ? 12.207 17.416 -16.073 1.00 54.09 81 TYR A C 1
ATOM 676 O O . TYR A 1 81 ? 12.370 18.415 -15.358 1.00 54.09 81 TYR A O 1
ATOM 684 N N . PRO A 1 82 ? 11.193 17.323 -16.954 1.00 53.12 82 PRO A N 1
ATOM 685 C CA . PRO A 1 82 ? 10.090 18.273 -16.933 1.00 53.12 82 PRO A CA 1
ATOM 686 C C . PRO A 1 82 ? 9.504 18.331 -15.517 1.00 53.12 82 PRO A C 1
ATOM 688 O O . PRO A 1 82 ? 9.494 17.335 -14.791 1.00 53.12 82 PRO A O 1
ATOM 691 N N . TYR A 1 83 ? 9.084 19.527 -15.102 1.00 47.03 83 TYR A N 1
ATOM 692 C CA . TYR A 1 83 ? 8.538 19.752 -13.768 1.00 47.03 83 TYR A CA 1
ATOM 693 C C . TYR A 1 83 ? 7.375 18.784 -13.510 1.00 47.03 83 TYR A C 1
ATOM 695 O O . TYR A 1 83 ? 6.354 18.848 -14.187 1.00 47.03 83 TYR A O 1
ATOM 703 N N . TYR A 1 84 ? 7.557 17.892 -12.536 1.00 51.28 84 TYR A N 1
ATOM 704 C CA . TYR A 1 84 ? 6.538 16.965 -12.064 1.00 51.28 84 TYR A CA 1
ATOM 705 C C . TYR A 1 84 ? 6.023 17.444 -10.709 1.00 51.28 84 TYR A C 1
ATOM 707 O O . TYR A 1 84 ? 6.755 17.438 -9.715 1.00 51.28 84 TYR A O 1
ATOM 715 N N . ASP A 1 85 ? 4.760 17.861 -10.670 1.00 50.53 85 ASP A N 1
ATOM 716 C CA . ASP A 1 85 ? 4.126 18.449 -9.489 1.00 50.53 85 ASP A CA 1
ATOM 717 C C . ASP A 1 85 ? 3.512 17.401 -8.550 1.00 50.53 85 ASP A C 1
ATOM 719 O O . ASP A 1 85 ? 2.759 17.751 -7.643 1.00 50.53 85 ASP A O 1
ATOM 723 N N . GLY A 1 86 ? 3.805 16.113 -8.771 1.00 52.62 86 GLY A N 1
ATOM 724 C CA . GLY A 1 86 ? 3.293 15.022 -7.950 1.00 52.62 86 GLY A CA 1
ATOM 725 C C . GLY A 1 86 ? 1.839 14.655 -8.201 1.00 52.62 86 GLY A C 1
ATOM 726 O O . GLY A 1 86 ? 1.412 13.617 -7.703 1.00 52.62 86 GLY A O 1
ATOM 727 N N . LYS A 1 87 ? 1.063 15.467 -8.921 1.00 53.41 87 LYS A N 1
ATOM 728 C CA . LYS A 1 87 ? -0.389 15.289 -9.013 1.00 53.41 87 LYS A CA 1
ATOM 729 C C . LYS A 1 87 ? -0.820 14.417 -10.182 1.00 53.41 87 LYS A C 1
ATOM 731 O O . LYS A 1 87 ? -2.022 14.166 -10.302 1.00 53.41 87 LYS A O 1
ATOM 736 N N . ASP A 1 88 ? 0.110 13.940 -11.017 1.00 62.38 88 ASP A N 1
ATOM 737 C CA . ASP A 1 88 ? -0.286 13.048 -12.101 1.00 62.38 88 ASP A CA 1
ATOM 738 C C . ASP A 1 88 ? -0.870 11.760 -11.547 1.00 62.38 88 ASP A C 1
ATOM 740 O O . ASP A 1 88 ? -0.354 11.100 -10.643 1.00 62.38 88 ASP A O 1
ATOM 744 N N . PHE A 1 89 ? -2.008 11.426 -12.127 1.00 68.56 89 PHE A N 1
ATOM 745 C CA . PHE A 1 89 ? -2.847 10.339 -11.692 1.00 68.56 89 PHE A CA 1
ATOM 746 C C . PHE A 1 89 ? -2.205 9.002 -12.073 1.00 68.56 89 PHE A C 1
ATOM 748 O O . PHE A 1 89 ? -2.153 8.648 -13.255 1.00 68.56 89 PHE A O 1
ATOM 755 N N . GLN A 1 90 ? -1.737 8.237 -11.082 1.00 78.69 90 GLN A N 1
ATOM 756 C CA . GLN A 1 90 ? -1.216 6.891 -11.311 1.00 78.69 90 GLN A CA 1
ATOM 757 C C . GLN A 1 90 ? -2.380 5.982 -11.695 1.00 78.69 90 GLN A C 1
ATOM 759 O O . GLN A 1 90 ? -3.175 5.586 -10.847 1.00 78.69 90 GLN A O 1
ATOM 764 N N . LYS A 1 91 ? -2.497 5.645 -12.979 1.00 86.44 91 LYS A N 1
ATOM 765 C CA . LYS A 1 91 ? -3.545 4.755 -13.489 1.00 86.44 91 LYS A CA 1
ATOM 766 C C . LYS A 1 91 ? -2.948 3.482 -14.062 1.00 86.44 91 LYS A C 1
ATOM 768 O O . LYS A 1 91 ? -1.932 3.520 -14.753 1.00 86.44 91 LYS A O 1
ATOM 773 N N . GLY A 1 92 ? -3.566 2.343 -13.775 1.00 90.06 92 GLY A N 1
ATOM 774 C CA . GLY A 1 92 ? -2.976 1.072 -14.167 1.00 90.06 92 GLY A CA 1
ATOM 775 C C . GLY A 1 92 ? -3.735 -0.159 -13.714 1.00 90.06 92 GLY A C 1
ATOM 776 O O . GLY A 1 92 ? -4.944 -0.137 -13.481 1.00 90.06 92 GLY A O 1
ATOM 777 N N . SER A 1 93 ? -3.014 -1.268 -13.635 1.00 90.06 93 SER A N 1
ATOM 778 C CA . SER A 1 93 ? -3.495 -2.537 -13.102 1.00 90.06 93 SER A CA 1
ATOM 779 C C . SER A 1 93 ? -2.395 -3.219 -12.299 1.00 90.06 93 SER A C 1
ATOM 781 O O . SER A 1 93 ? -1.220 -3.143 -12.658 1.00 90.06 93 SER A O 1
ATOM 783 N N . ILE A 1 94 ? -2.792 -3.889 -11.225 1.00 89.00 94 ILE A N 1
ATOM 784 C CA . ILE A 1 94 ? -1.929 -4.671 -10.345 1.00 89.00 94 ILE A CA 1
ATOM 785 C C . ILE A 1 94 ? -2.345 -6.126 -10.463 1.00 89.00 94 ILE A C 1
ATOM 787 O O . ILE A 1 94 ? -3.527 -6.447 -10.356 1.00 89.00 94 ILE A O 1
ATOM 791 N N . TYR A 1 95 ? -1.367 -7.000 -10.641 1.00 89.38 95 TYR A N 1
ATOM 792 C CA . TYR A 1 95 ? -1.552 -8.435 -10.731 1.00 89.38 95 TYR A CA 1
ATOM 793 C C . TYR A 1 95 ? -0.682 -9.151 -9.705 1.00 89.38 95 TYR A C 1
ATOM 795 O O . TYR A 1 95 ? 0.472 -8.784 -9.485 1.00 89.38 95 TYR A O 1
ATOM 803 N N . LYS A 1 96 ? -1.217 -10.222 -9.129 1.00 89.81 96 LYS A N 1
ATOM 804 C CA . LYS A 1 96 ? -0.471 -11.230 -8.383 1.00 89.81 96 LYS A CA 1
ATOM 805 C C . LYS A 1 96 ? 0.005 -12.290 -9.368 1.00 89.81 96 LYS A C 1
ATOM 807 O O . LYS A 1 96 ? -0.789 -12.846 -10.121 1.00 89.81 96 LYS A O 1
ATOM 812 N N . ILE A 1 97 ? 1.291 -12.588 -9.346 1.00 89.00 97 ILE A N 1
ATOM 813 C CA . ILE A 1 97 ? 1.897 -13.673 -10.109 1.00 89.00 97 ILE A CA 1
ATOM 814 C C . ILE A 1 97 ? 1.716 -14.946 -9.281 1.00 89.00 97 ILE A C 1
ATOM 816 O O . ILE A 1 97 ? 2.270 -15.056 -8.187 1.00 89.00 97 ILE A O 1
ATOM 820 N N . LYS A 1 98 ? 0.902 -15.890 -9.763 1.00 90.06 98 LYS A N 1
ATOM 821 C CA . LYS A 1 98 ? 0.797 -17.229 -9.153 1.00 90.06 98 LYS A CA 1
ATOM 822 C C . LYS A 1 98 ? 1.904 -18.135 -9.666 1.00 90.06 98 LYS A C 1
ATOM 824 O O . LYS A 1 98 ? 2.528 -18.852 -8.892 1.00 90.06 98 LYS A O 1
ATOM 829 N N . ASP A 1 99 ? 2.149 -18.028 -10.964 1.00 91.50 99 ASP A N 1
ATOM 830 C CA . ASP A 1 99 ? 3.246 -18.628 -11.704 1.00 91.50 99 ASP A CA 1
ATOM 831 C C . ASP A 1 99 ? 3.470 -17.815 -12.996 1.00 91.50 99 ASP A C 1
ATOM 833 O O . ASP A 1 99 ? 2.756 -16.847 -13.268 1.00 91.50 99 ASP A O 1
ATOM 837 N N . LEU A 1 100 ? 4.474 -18.179 -13.799 1.00 88.00 100 LEU A N 1
ATOM 838 C CA . LEU A 1 100 ? 4.849 -17.426 -15.006 1.00 88.00 100 LEU A CA 1
ATOM 839 C C . LEU A 1 100 ? 3.783 -17.428 -16.117 1.00 88.00 100 LEU A C 1
ATOM 841 O O . LEU A 1 100 ? 3.878 -16.616 -17.035 1.00 88.00 100 LEU A O 1
ATOM 845 N N . ASN A 1 101 ? 2.780 -18.303 -16.035 1.00 91.88 101 ASN A N 1
ATOM 846 C CA . ASN A 1 101 ? 1.681 -18.406 -16.992 1.00 91.88 101 ASN A CA 1
ATOM 847 C C . ASN A 1 101 ? 0.343 -17.918 -16.412 1.00 91.88 101 ASN A C 1
ATOM 849 O O . ASN A 1 101 ? -0.641 -17.834 -17.146 1.00 91.88 101 ASN A O 1
ATOM 853 N N . HIS A 1 102 ? 0.294 -17.575 -15.121 1.00 93.50 102 HIS A N 1
ATOM 854 C CA . HIS A 1 102 ? -0.934 -17.219 -14.419 1.00 93.50 102 HIS A CA 1
ATOM 855 C C . HIS A 1 102 ? -0.778 -15.930 -13.603 1.00 93.50 102 HIS A C 1
ATOM 857 O O . HIS A 1 102 ? -0.142 -15.884 -12.545 1.00 93.50 102 HIS A O 1
ATOM 863 N N . LEU A 1 103 ? -1.449 -14.884 -14.089 1.00 91.88 103 LEU A N 1
ATOM 864 C CA . LEU A 1 103 ? -1.623 -13.608 -13.403 1.00 91.88 103 LEU A CA 1
ATOM 865 C C . LEU A 1 103 ? -3.058 -13.474 -12.884 1.00 91.88 103 LEU A C 1
ATOM 867 O O . LEU A 1 103 ? -4.012 -13.594 -13.649 1.00 91.88 103 LEU A O 1
ATOM 871 N N . GLU A 1 104 ? -3.206 -13.166 -11.601 1.00 90.56 104 GLU A N 1
ATOM 872 C CA . GLU A 1 104 ? -4.485 -12.833 -10.971 1.00 90.56 104 GLU A CA 1
ATOM 873 C C . GLU A 1 104 ? -4.590 -11.310 -10.836 1.00 90.56 104 GLU A C 1
ATOM 875 O O . GLU A 1 104 ? -3.723 -10.686 -10.228 1.00 90.56 104 GLU A O 1
ATOM 880 N N . LEU A 1 105 ? -5.631 -10.693 -11.401 1.00 89.88 105 LEU A N 1
ATOM 881 C CA . LEU A 1 105 ? -5.869 -9.254 -11.252 1.00 89.88 105 LEU A CA 1
ATOM 882 C C . LEU A 1 105 ? -6.260 -8.935 -9.802 1.00 89.88 105 LEU A C 1
ATOM 884 O O . LEU A 1 105 ? -7.236 -9.476 -9.294 1.00 89.88 105 LEU A O 1
ATOM 888 N N . ILE A 1 106 ? -5.522 -8.024 -9.171 1.00 87.50 106 ILE A N 1
ATOM 889 C CA . ILE A 1 106 ? -5.748 -7.583 -7.789 1.00 87.50 106 ILE A CA 1
ATOM 890 C C . ILE A 1 106 ? -6.440 -6.226 -7.745 1.00 87.50 106 ILE A C 1
ATOM 892 O O . ILE A 1 106 ? -7.364 -6.037 -6.961 1.00 87.50 106 ILE A O 1
ATOM 896 N N . ASP A 1 107 ? -6.010 -5.280 -8.580 1.00 83.31 107 ASP A N 1
ATOM 897 C CA . ASP A 1 107 ? -6.626 -3.955 -8.638 1.00 83.31 107 ASP A CA 1
ATOM 898 C C . ASP A 1 107 ? -6.459 -3.312 -10.020 1.00 83.31 107 ASP A C 1
ATOM 900 O O . ASP A 1 107 ? -5.561 -3.669 -10.788 1.00 83.31 107 ASP A O 1
ATOM 904 N N . LYS A 1 108 ? -7.326 -2.354 -10.352 1.00 87.25 108 LYS A N 1
ATOM 905 C CA . LYS A 1 108 ? -7.325 -1.626 -11.621 1.00 87.25 108 LYS A CA 1
ATOM 906 C C . LYS A 1 108 ? -7.921 -0.227 -11.472 1.00 87.25 108 LYS A C 1
ATOM 908 O O . LYS A 1 108 ? -8.895 -0.013 -10.759 1.00 87.25 108 LYS A O 1
ATOM 913 N N . GLY A 1 109 ? -7.401 0.711 -12.260 1.00 85.06 109 GLY A N 1
ATOM 914 C CA . GLY A 1 109 ? -7.874 2.091 -12.310 1.00 85.06 109 GLY A CA 1
ATOM 915 C C . GLY A 1 109 ? -6.920 2.987 -11.543 1.00 85.06 109 GLY A C 1
ATOM 916 O O . GLY A 1 109 ? -5.748 3.044 -11.903 1.00 85.06 109 GLY A O 1
ATOM 917 N N . ASN A 1 110 ? -7.413 3.674 -10.512 1.00 80.88 110 ASN A N 1
ATOM 918 C CA . ASN A 1 110 ? -6.611 4.580 -9.693 1.00 80.88 110 ASN A CA 1
ATOM 919 C C . ASN A 1 110 ? -5.661 3.815 -8.763 1.00 80.88 110 ASN A C 1
ATOM 921 O O . ASN A 1 110 ? -6.096 3.225 -7.775 1.00 80.88 110 ASN A O 1
ATOM 925 N N . LEU A 1 111 ? -4.367 3.890 -9.050 1.00 77.56 111 LEU A N 1
ATOM 926 C CA . LEU A 1 111 ? -3.309 3.296 -8.248 1.00 77.56 111 LEU A CA 1
ATOM 927 C C . LEU A 1 111 ? -2.611 4.306 -7.327 1.00 77.56 111 LEU A C 1
ATOM 929 O O . LEU A 1 111 ? -1.693 3.908 -6.623 1.00 77.56 111 LEU A O 1
ATOM 933 N N . THR A 1 112 ? -3.028 5.578 -7.274 1.00 73.06 112 THR A N 1
ATOM 934 C CA . THR A 1 112 ? -2.393 6.610 -6.428 1.00 73.06 112 THR A CA 1
ATOM 935 C C . THR A 1 112 ? -2.286 6.194 -4.963 1.00 73.06 112 THR A C 1
ATOM 937 O O . THR A 1 112 ? -1.283 6.481 -4.326 1.00 73.06 112 THR A O 1
ATOM 940 N N . LYS A 1 113 ? -3.251 5.427 -4.442 1.00 68.38 113 LYS A N 1
ATOM 941 C CA . LYS A 1 113 ? -3.207 4.884 -3.070 1.00 68.38 113 LYS A CA 1
ATOM 942 C C . LYS A 1 113 ? -1.992 3.986 -2.778 1.00 68.38 113 LYS A C 1
ATOM 944 O O . LYS A 1 113 ? -1.698 3.730 -1.620 1.00 68.38 113 LYS A O 1
ATOM 949 N N . TYR A 1 114 ? -1.298 3.504 -3.810 1.00 71.06 114 TYR A N 1
ATOM 950 C CA . TYR A 1 114 ? -0.087 2.689 -3.690 1.00 71.06 114 TYR A CA 1
ATOM 951 C C . TYR A 1 114 ? 1.207 3.507 -3.809 1.00 71.06 114 TYR A C 1
ATOM 953 O O . TYR A 1 114 ? 2.294 2.951 -3.666 1.00 71.06 114 TYR A O 1
ATOM 961 N N . PHE A 1 115 ? 1.111 4.810 -4.087 1.00 65.94 115 PHE A N 1
ATOM 962 C CA . PHE A 1 115 ? 2.248 5.686 -4.347 1.00 65.94 115 PHE A CA 1
ATOM 963 C C . PHE A 1 115 ? 2.150 6.951 -3.493 1.00 65.94 115 PHE A C 1
ATOM 965 O O . PHE A 1 115 ? 1.355 7.843 -3.776 1.00 65.94 115 PHE A O 1
ATOM 972 N N . TYR A 1 116 ? 2.987 7.050 -2.460 1.00 54.31 116 TYR A N 1
ATOM 973 C CA . TYR A 1 116 ? 3.051 8.239 -1.609 1.00 54.31 116 TYR A CA 1
ATOM 974 C C . TYR A 1 116 ? 3.600 9.450 -2.380 1.00 54.31 116 TYR A C 1
ATOM 976 O O . TYR A 1 116 ? 4.622 9.357 -3.072 1.00 54.31 116 TYR A O 1
ATOM 984 N N . ASN A 1 117 ? 2.937 10.600 -2.254 1.00 45.47 117 ASN A N 1
ATOM 985 C CA . ASN A 1 117 ? 3.472 11.879 -2.704 1.00 45.47 117 ASN A CA 1
ATOM 986 C C . ASN A 1 117 ? 4.422 12.410 -1.598 1.00 45.47 117 ASN A C 1
ATOM 988 O O . ASN A 1 117 ? 4.438 11.906 -0.478 1.00 45.47 117 ASN A O 1
ATOM 992 N N . ILE A 1 118 ? 5.328 13.344 -1.911 1.00 42.97 118 ILE A N 1
ATOM 993 C CA . ILE A 1 118 ? 6.341 13.854 -0.939 1.00 42.97 118 ILE A CA 1
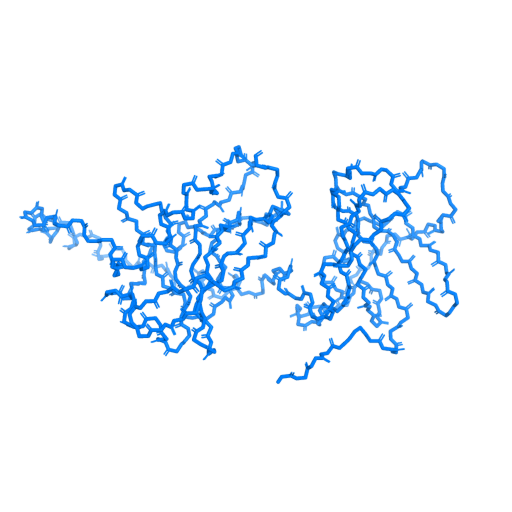ATOM 994 C C . ILE A 1 118 ? 6.238 15.384 -0.782 1.00 42.97 118 ILE A C 1
ATOM 996 O O . ILE A 1 118 ? 7.078 16.040 -0.166 1.00 42.97 118 ILE A O 1
ATOM 1000 N N . LEU A 1 119 ? 5.237 16.028 -1.381 1.00 38.88 119 LEU A N 1
ATOM 1001 C CA . LEU A 1 119 ? 5.396 17.429 -1.786 1.00 38.88 119 LEU A CA 1
ATOM 1002 C C . LEU A 1 119 ? 5.260 18.494 -0.691 1.00 38.88 119 LEU A C 1
ATOM 1004 O O . LEU A 1 119 ? 5.503 19.659 -0.986 1.00 38.88 119 LEU A O 1
ATOM 1008 N N . ASN A 1 120 ? 5.005 18.143 0.572 1.00 37.56 120 ASN A N 1
ATOM 1009 C CA . ASN A 1 120 ? 4.791 19.148 1.628 1.00 37.56 120 ASN A CA 1
ATOM 1010 C C . ASN A 1 120 ? 5.866 19.247 2.727 1.00 37.56 120 ASN A C 1
ATOM 1012 O O . ASN A 1 120 ? 5.710 20.030 3.665 1.00 37.56 120 ASN A O 1
ATOM 1016 N N . MET A 1 121 ? 7.011 18.566 2.610 1.00 36.94 121 MET A N 1
ATOM 1017 C CA . MET A 1 121 ? 8.051 18.603 3.658 1.00 36.94 121 MET A CA 1
ATOM 1018 C C . MET A 1 121 ? 8.735 19.975 3.853 1.00 36.94 121 MET A C 1
ATOM 1020 O O . MET A 1 121 ? 9.279 20.238 4.924 1.00 36.94 121 MET A O 1
ATOM 1024 N N . LYS A 1 122 ? 8.711 20.881 2.862 1.00 32.38 122 LYS A N 1
ATOM 1025 C CA . LYS A 1 122 ? 9.493 22.135 2.918 1.00 32.38 122 LYS A CA 1
ATOM 1026 C C . LYS A 1 122 ? 8.809 23.290 3.668 1.00 32.38 122 LYS A C 1
ATOM 1028 O O . LYS A 1 122 ? 9.496 24.225 4.062 1.00 32.38 122 LYS A O 1
ATOM 1033 N N . TYR A 1 123 ? 7.491 23.234 3.890 1.00 34.53 123 TYR A N 1
ATOM 1034 C CA . TYR A 1 123 ? 6.733 24.342 4.498 1.00 34.53 123 TYR A CA 1
ATOM 1035 C C . TYR A 1 123 ? 6.536 24.210 6.021 1.00 34.53 123 TYR A C 1
ATOM 1037 O O . TYR A 1 123 ? 6.319 25.212 6.696 1.00 34.53 123 TYR A O 1
ATOM 1045 N N . LEU A 1 124 ? 6.645 23.001 6.591 1.00 32.94 124 LEU A N 1
ATOM 1046 C CA . LEU A 1 124 ? 6.328 22.767 8.010 1.00 32.94 124 LEU A CA 1
ATOM 1047 C C . LEU A 1 124 ? 7.518 22.930 8.972 1.00 32.94 124 LEU A C 1
ATOM 1049 O O . LEU A 1 124 ? 7.316 23.252 10.142 1.00 32.94 124 LEU A O 1
ATOM 1053 N N . SER A 1 125 ? 8.757 22.745 8.505 1.00 36.31 125 SER A N 1
ATOM 1054 C CA . SER A 1 125 ? 9.952 22.821 9.365 1.00 36.31 125 SER A CA 1
ATOM 1055 C C . SER A 1 125 ? 10.207 24.223 9.935 1.00 36.31 125 SER A C 1
ATOM 1057 O O . SER A 1 125 ? 10.837 24.354 10.984 1.00 36.31 125 SER A O 1
ATOM 1059 N N . HIS A 1 126 ? 9.665 25.265 9.298 1.00 36.81 126 HIS A N 1
ATOM 1060 C CA . HIS A 1 126 ? 9.794 26.651 9.748 1.00 36.81 126 HIS A CA 1
ATOM 1061 C C . HIS A 1 126 ? 8.748 27.068 10.801 1.00 36.81 126 HIS A C 1
ATOM 1063 O O . HIS A 1 126 ? 8.955 28.063 11.492 1.00 36.81 126 HIS A O 1
ATOM 1069 N N . LEU A 1 127 ? 7.651 26.310 10.954 1.00 32.62 127 LEU A N 1
ATOM 1070 C CA . LEU A 1 127 ? 6.516 26.637 11.836 1.00 32.62 127 LEU A CA 1
ATOM 1071 C C . LEU A 1 127 ? 6.570 25.953 13.216 1.00 32.62 127 LEU A C 1
ATOM 1073 O O . LEU A 1 127 ? 5.768 26.277 14.087 1.00 32.62 127 LEU A O 1
ATOM 1077 N N . LEU A 1 128 ? 7.506 25.023 13.441 1.00 34.91 128 LEU A N 1
ATOM 1078 C CA . LEU A 1 128 ? 7.536 24.156 14.631 1.00 34.91 128 LEU A CA 1
ATOM 1079 C C . LEU A 1 128 ? 8.794 24.314 15.503 1.00 34.91 128 LEU A C 1
ATOM 1081 O O . LEU A 1 128 ? 9.279 23.342 16.081 1.00 34.91 128 LEU A O 1
ATOM 1085 N N . GLN A 1 129 ? 9.323 25.532 15.656 1.00 34.00 129 GLN A N 1
ATOM 1086 C CA . GLN A 1 129 ? 10.351 25.797 16.672 1.00 34.00 129 GLN A CA 1
ATOM 1087 C C . GLN A 1 129 ? 9.736 26.425 17.935 1.00 34.00 129 GLN A C 1
ATOM 1089 O O . GLN A 1 129 ? 9.360 27.597 17.914 1.00 34.00 129 GLN A O 1
ATOM 1094 N N . PRO A 1 130 ? 9.633 25.695 19.063 1.00 38.44 130 PRO A N 1
ATOM 1095 C CA . PRO A 1 130 ? 9.174 26.282 20.316 1.00 38.44 130 PRO A CA 1
ATOM 1096 C C . PRO A 1 130 ? 10.251 27.185 20.940 1.00 38.44 130 PRO A C 1
ATOM 1098 O O . PRO A 1 130 ? 11.418 26.807 21.068 1.00 38.44 130 PRO A O 1
ATOM 1101 N N . ASN A 1 131 ? 9.830 28.379 21.367 1.00 48.66 131 ASN A N 1
ATOM 1102 C CA . ASN A 1 131 ? 10.684 29.426 21.927 1.00 48.66 131 ASN A CA 1
ATOM 1103 C C . ASN A 1 131 ? 11.243 29.050 23.324 1.00 48.66 131 ASN A C 1
ATOM 1105 O O . ASN A 1 131 ? 10.572 28.420 24.148 1.00 48.66 131 ASN A O 1
ATOM 1109 N N . LYS A 1 132 ? 12.493 29.448 23.604 1.00 46.22 132 LYS A N 1
ATOM 1110 C CA . LYS A 1 132 ? 13.366 28.929 24.684 1.00 46.22 132 LYS A CA 1
ATOM 1111 C C . LYS A 1 132 ? 12.847 29.181 26.116 1.00 46.22 132 LYS A C 1
ATOM 1113 O O . LYS A 1 132 ? 13.269 28.489 27.042 1.00 46.22 132 LYS A O 1
ATOM 1118 N N . GLN A 1 133 ? 11.919 30.124 26.309 1.00 44.41 133 GLN A N 1
ATOM 1119 C CA . GLN A 1 133 ? 11.377 30.511 27.624 1.00 44.41 133 GLN A CA 1
ATOM 1120 C C . GLN A 1 133 ? 10.273 29.579 28.168 1.00 44.41 133 GLN A C 1
ATOM 1122 O O . GLN A 1 133 ? 10.158 29.439 29.384 1.00 44.41 133 GLN A O 1
ATOM 1127 N N . MET A 1 134 ? 9.522 28.856 27.324 1.00 42.16 134 MET A N 1
ATOM 1128 C CA . MET A 1 134 ? 8.417 27.987 27.786 1.00 42.16 134 MET A CA 1
ATOM 1129 C C . MET A 1 134 ? 8.859 26.648 28.406 1.00 42.16 134 MET A C 1
ATOM 1131 O O . MET A 1 134 ? 8.041 25.922 28.969 1.00 42.16 134 MET A O 1
ATOM 1135 N N . ARG A 1 135 ? 10.153 26.305 28.352 1.00 45.12 135 ARG A N 1
ATOM 1136 C CA . ARG A 1 135 ? 10.669 25.035 28.899 1.00 45.12 135 ARG A CA 1
ATOM 1137 C C . ARG A 1 135 ? 10.726 24.988 30.428 1.00 45.12 135 ARG A C 1
ATOM 1139 O O . ARG A 1 135 ? 10.709 23.897 30.984 1.00 45.12 135 ARG A O 1
ATOM 1146 N N . LYS A 1 136 ? 10.793 26.137 31.111 1.00 44.22 136 LYS A N 1
ATOM 1147 C CA . LYS A 1 136 ? 10.965 26.178 32.576 1.00 44.22 136 LYS A CA 1
ATOM 1148 C C . LYS A 1 136 ? 9.645 26.100 33.354 1.00 44.22 136 LYS A C 1
ATOM 1150 O O . LYS A 1 136 ? 9.635 25.567 34.455 1.00 44.22 136 LYS A O 1
ATOM 1155 N N . ILE A 1 137 ? 8.532 26.547 32.766 1.00 49.38 137 ILE A N 1
ATOM 1156 C CA . ILE A 1 137 ? 7.208 26.546 33.421 1.00 49.38 137 ILE A CA 1
ATOM 1157 C C . ILE A 1 137 ? 6.546 25.155 33.355 1.00 49.38 137 ILE A C 1
ATOM 1159 O O . ILE A 1 137 ? 5.870 24.742 34.295 1.00 49.38 137 ILE A O 1
ATOM 1163 N N . LEU A 1 138 ? 6.814 24.371 32.303 1.00 50.12 138 LEU A N 1
ATOM 1164 C CA . LEU A 1 138 ? 6.254 23.020 32.138 1.00 50.12 138 LEU A CA 1
ATOM 1165 C C . LEU A 1 138 ? 6.788 21.988 33.149 1.00 50.12 138 LEU A C 1
ATOM 1167 O O . LEU A 1 138 ? 6.163 20.949 33.348 1.00 50.12 138 LEU A O 1
ATOM 1171 N N . PHE A 1 139 ? 7.935 22.262 33.778 1.00 48.44 139 PHE A N 1
ATOM 1172 C CA . PHE A 1 139 ? 8.584 21.323 34.696 1.00 48.44 139 PHE A CA 1
ATOM 1173 C C . PHE A 1 139 ? 7.931 21.300 36.087 1.00 48.44 139 PHE A C 1
ATOM 1175 O O . PHE A 1 139 ? 7.978 20.280 36.762 1.00 48.44 139 PHE A O 1
ATOM 1182 N N . PHE A 1 140 ? 7.279 22.393 36.503 1.00 46.94 140 PHE A N 1
ATOM 1183 C CA . PHE A 1 140 ? 6.591 22.463 37.799 1.00 46.94 140 PHE A CA 1
ATOM 1184 C C . PHE A 1 140 ? 5.129 21.992 37.736 1.00 46.94 140 PHE A C 1
ATOM 1186 O O . PHE A 1 140 ? 4.625 21.457 38.720 1.00 46.94 140 PHE A O 1
ATOM 1193 N N . LEU A 1 141 ? 4.459 22.089 36.578 1.00 45.94 141 LEU A N 1
ATOM 1194 C CA . LEU A 1 141 ? 3.100 21.547 36.401 1.00 45.94 141 LEU A CA 1
ATOM 1195 C C . LEU A 1 141 ? 3.057 20.015 36.245 1.00 45.94 141 LEU A C 1
ATOM 1197 O O . LEU A 1 141 ? 2.015 19.409 36.488 1.00 45.94 141 LEU A O 1
ATOM 1201 N N . SER A 1 142 ? 4.163 19.372 35.856 1.00 49.44 142 SER A N 1
ATOM 1202 C CA . SER A 1 142 ? 4.214 17.912 35.683 1.00 49.44 142 SER A CA 1
ATOM 1203 C C . SER A 1 142 ? 4.205 17.146 37.011 1.00 49.44 142 SER A C 1
ATOM 1205 O O . SER A 1 142 ? 3.769 15.995 37.043 1.00 49.44 142 SER A O 1
ATOM 1207 N N . LEU A 1 143 ? 4.618 17.785 38.113 1.00 45.31 143 LEU A N 1
ATOM 1208 C CA . LEU A 1 143 ? 4.701 17.147 39.428 1.00 45.31 143 LEU A CA 1
ATOM 1209 C C . LEU A 1 143 ? 3.316 16.918 40.065 1.00 45.31 143 LEU A C 1
ATOM 1211 O O . LEU A 1 143 ? 3.152 15.988 40.849 1.00 45.31 143 LEU A O 1
ATOM 1215 N N . PHE A 1 144 ? 2.296 17.693 39.674 1.00 43.78 144 PHE A N 1
ATOM 1216 C CA . PHE A 1 144 ? 0.928 17.569 40.201 1.00 43.78 144 PHE A CA 1
ATOM 1217 C C . PHE A 1 144 ? 0.051 16.528 39.475 1.00 43.78 144 PHE A C 1
ATOM 1219 O O . PHE A 1 144 ? -1.020 16.185 39.969 1.00 43.78 144 PHE A O 1
ATOM 1226 N N . PHE A 1 145 ? 0.491 15.975 38.337 1.00 43.78 145 PHE A N 1
ATOM 1227 C CA . PHE A 1 145 ? -0.301 15.016 37.542 1.00 43.78 145 PHE A CA 1
ATOM 1228 C C . PHE A 1 145 ? 0.052 13.534 37.765 1.00 43.78 145 PHE A C 1
ATOM 1230 O O . PHE A 1 145 ? -0.555 12.658 37.147 1.00 43.78 145 PHE A O 1
ATOM 1237 N N . LEU A 1 146 ? 0.992 13.217 38.662 1.00 40.03 146 LEU A N 1
ATOM 1238 C CA . LEU A 1 146 ? 1.456 11.838 38.879 1.00 40.03 146 LEU A CA 1
ATOM 1239 C C . LEU A 1 146 ? 0.493 10.946 39.689 1.00 40.03 146 LEU A C 1
ATOM 1241 O O . LEU A 1 146 ? 0.736 9.746 39.787 1.00 40.03 146 LEU A O 1
ATOM 1245 N N . LEU A 1 147 ? -0.617 11.474 40.217 1.00 40.91 147 LEU A N 1
ATOM 1246 C CA . LEU A 1 147 ? -1.517 10.726 41.113 1.00 40.91 147 LEU A CA 1
ATOM 1247 C C . LEU A 1 147 ? -2.852 10.272 40.498 1.00 40.91 147 LEU A C 1
ATOM 1249 O O . LEU A 1 147 ? -3.724 9.811 41.225 1.00 40.91 147 LEU A O 1
ATOM 1253 N N . ASN A 1 148 ? -3.033 10.328 39.172 1.00 37.88 148 ASN A N 1
ATOM 1254 C CA . ASN A 1 148 ? -4.257 9.786 38.558 1.00 37.88 148 ASN A CA 1
ATOM 1255 C C . ASN A 1 148 ? -4.044 9.165 37.166 1.00 37.88 148 ASN A C 1
ATOM 1257 O O . ASN A 1 148 ? -4.765 9.441 36.208 1.00 37.88 148 ASN A O 1
ATOM 1261 N N . CYS A 1 149 ? -3.038 8.295 37.040 1.00 38.69 149 CYS A N 1
ATOM 1262 C CA . CYS A 1 149 ? -2.769 7.554 35.805 1.00 38.69 149 CYS A CA 1
ATOM 1263 C C . CYS A 1 149 ? -3.766 6.392 35.604 1.00 38.69 149 CYS A C 1
ATOM 1265 O O . CYS A 1 149 ? -3.401 5.217 35.638 1.00 38.69 149 CYS A O 1
ATOM 1267 N N . LYS A 1 150 ? -5.039 6.705 35.332 1.00 43.34 150 LYS A N 1
ATOM 1268 C CA . LYS A 1 150 ? -5.845 5.813 34.490 1.00 43.34 150 LYS A CA 1
ATOM 1269 C C . LYS A 1 150 ? -5.270 5.934 33.081 1.00 43.34 150 LYS A C 1
ATOM 1271 O O . LYS A 1 150 ? -5.457 6.951 32.420 1.00 43.34 150 LYS A O 1
ATOM 1276 N N . ASN A 1 151 ? -4.513 4.927 32.647 1.00 51.00 151 ASN A N 1
ATOM 1277 C CA . ASN A 1 151 ? -4.057 4.818 31.261 1.00 51.00 151 ASN A CA 1
ATOM 1278 C C . ASN A 1 151 ? -5.274 4.553 30.371 1.00 51.00 151 ASN A C 1
ATOM 1280 O O . ASN A 1 151 ? -5.581 3.415 30.029 1.00 51.00 151 ASN A O 1
ATOM 1284 N N . GLU A 1 152 ? -6.006 5.607 30.036 1.00 68.25 152 GLU A N 1
ATOM 1285 C CA . GLU A 1 152 ? -7.031 5.532 29.013 1.00 68.25 152 GLU A CA 1
ATOM 1286 C C . GLU A 1 152 ? -6.345 5.579 27.652 1.00 68.25 152 GLU A C 1
ATOM 1288 O O . GLU A 1 152 ? -5.655 6.541 27.317 1.00 68.25 152 GLU A O 1
ATOM 1293 N N . SER A 1 153 ? -6.559 4.537 26.851 1.00 76.94 153 SER A N 1
ATOM 1294 C CA . SER A 1 153 ? -6.021 4.397 25.494 1.00 76.94 153 SER A CA 1
ATOM 1295 C C . SER A 1 153 ? -6.393 5.540 24.547 1.00 76.94 153 SER A C 1
ATOM 1297 O O . SER A 1 153 ? -5.835 5.631 23.460 1.00 76.94 153 SER A O 1
ATOM 1299 N N . GLY A 1 154 ? -7.361 6.383 24.928 1.00 84.94 154 GLY A N 1
ATOM 1300 C CA . GLY A 1 154 ? -7.979 7.410 24.089 1.00 84.94 154 GLY A CA 1
ATOM 1301 C C . GLY A 1 154 ? -9.021 6.864 23.105 1.00 84.94 154 GLY A C 1
ATOM 1302 O O . GLY A 1 154 ? -9.659 7.652 22.406 1.00 84.94 154 GLY A O 1
ATOM 1303 N N . LEU A 1 155 ? -9.245 5.544 23.086 1.00 90.56 155 LEU A N 1
ATOM 1304 C CA . LEU A 1 155 ? -10.181 4.849 22.198 1.00 90.56 155 LEU A CA 1
ATOM 1305 C C . LEU A 1 155 ? -11.358 4.251 22.982 1.00 90.56 155 LEU A C 1
ATOM 1307 O O . LEU A 1 155 ? -11.229 3.873 24.151 1.00 90.56 155 LEU A O 1
ATOM 1311 N N . GLN A 1 156 ? -12.519 4.158 22.335 1.00 91.38 156 GLN A N 1
ATOM 1312 C CA . GLN A 1 156 ? -13.650 3.378 22.842 1.00 91.38 156 GLN A CA 1
ATOM 1313 C C . GLN A 1 156 ? -13.375 1.881 22.698 1.00 91.38 156 GLN A C 1
ATOM 1315 O O . GLN A 1 156 ? -12.634 1.461 21.809 1.00 91.38 156 GLN A O 1
ATOM 1320 N N . ASP A 1 157 ? -14.002 1.073 23.551 1.00 90.06 157 ASP A N 1
ATOM 1321 C CA . ASP A 1 157 ? -13.672 -0.347 23.719 1.00 90.06 157 ASP A CA 1
ATOM 1322 C C . ASP A 1 157 ? -13.770 -1.157 22.421 1.00 90.06 157 ASP A C 1
ATOM 1324 O O . ASP A 1 157 ? -12.954 -2.046 22.187 1.00 90.06 157 ASP A O 1
ATOM 1328 N N . ASN A 1 158 ? -14.729 -0.837 21.551 1.00 90.25 158 ASN A N 1
ATOM 1329 C CA . ASN A 1 158 ? -14.935 -1.570 20.301 1.00 90.25 158 ASN A CA 1
ATOM 1330 C C . ASN A 1 158 ? -13.798 -1.327 19.302 1.00 90.25 158 ASN A C 1
ATOM 1332 O O . ASN A 1 158 ? -13.232 -2.283 18.771 1.00 90.25 158 ASN A O 1
ATOM 1336 N N . LEU A 1 159 ? -13.409 -0.064 19.105 1.00 94.12 159 LEU A N 1
ATOM 1337 C CA . LEU A 1 159 ? -12.263 0.277 18.262 1.00 94.12 159 LEU A CA 1
ATOM 1338 C C . LEU A 1 159 ? -10.962 -0.245 18.880 1.00 94.12 159 LEU A C 1
ATOM 1340 O O . LEU A 1 159 ? -10.144 -0.839 18.185 1.00 94.12 159 LEU A O 1
ATOM 1344 N N . TYR A 1 160 ? -10.806 -0.096 20.196 1.00 94.69 160 TYR A N 1
ATOM 1345 C CA . TYR A 1 160 ? -9.650 -0.596 20.933 1.00 94.69 160 TYR A CA 1
ATOM 1346 C C . TYR A 1 160 ? -9.439 -2.103 20.729 1.00 94.69 160 TYR A C 1
ATOM 1348 O O . TYR A 1 160 ? -8.340 -2.533 20.381 1.00 94.69 160 TYR A O 1
ATOM 1356 N N . LYS A 1 161 ? -10.497 -2.909 20.887 1.00 94.50 161 LYS A N 1
ATOM 1357 C CA . LYS A 1 161 ? -10.445 -4.367 20.704 1.00 94.50 161 LYS A CA 1
ATOM 1358 C C . LYS A 1 161 ? -10.057 -4.758 19.281 1.00 94.50 161 LYS A C 1
ATOM 1360 O O . LYS A 1 161 ? -9.229 -5.648 19.116 1.00 94.50 161 LYS A O 1
ATOM 1365 N N . ILE A 1 162 ? -10.618 -4.093 18.273 1.00 95.25 162 ILE A N 1
ATOM 1366 C CA . ILE A 1 162 ? -10.326 -4.385 16.864 1.00 95.25 162 ILE A CA 1
ATOM 1367 C C . ILE A 1 162 ? -8.893 -4.015 16.496 1.00 95.25 162 ILE A C 1
ATOM 1369 O O . ILE A 1 162 ? -8.203 -4.812 15.862 1.00 95.25 162 ILE A O 1
ATOM 1373 N N . VAL A 1 163 ? -8.415 -2.849 16.938 1.00 95.75 163 VAL A N 1
ATOM 1374 C CA . VAL A 1 163 ? -7.022 -2.456 16.709 1.00 95.75 163 VAL A CA 1
ATOM 1375 C C . VAL A 1 163 ? -6.083 -3.443 17.400 1.00 95.75 163 VAL A C 1
ATOM 1377 O O . VAL A 1 163 ? -5.129 -3.905 16.782 1.00 95.75 163 VAL A O 1
ATOM 1380 N N . LEU A 1 164 ? -6.370 -3.850 18.640 1.00 95.56 164 LEU A N 1
ATOM 1381 C CA . LEU A 1 164 ? -5.565 -4.858 19.331 1.00 95.56 164 LEU A CA 1
ATOM 1382 C C . LEU A 1 164 ? -5.565 -6.222 18.632 1.00 95.56 164 LEU A C 1
ATOM 1384 O O . LEU A 1 164 ? -4.513 -6.852 18.533 1.00 95.56 164 LEU A O 1
ATOM 1388 N N . ASP A 1 165 ? -6.719 -6.700 18.168 1.00 95.31 165 ASP A N 1
ATOM 1389 C CA . ASP A 1 165 ? -6.814 -7.962 17.429 1.00 95.31 165 ASP A CA 1
ATOM 1390 C C . ASP A 1 165 ? -5.998 -7.904 16.130 1.00 95.31 165 ASP A C 1
ATOM 1392 O O . ASP A 1 165 ? -5.198 -8.800 15.846 1.00 95.31 165 ASP A O 1
ATOM 1396 N N . TYR A 1 166 ? -6.105 -6.794 15.396 1.00 95.00 166 TYR A N 1
ATOM 1397 C CA . TYR A 1 166 ? -5.285 -6.540 14.220 1.00 95.00 166 TYR A CA 1
ATOM 1398 C C . TYR A 1 166 ? -3.783 -6.547 14.557 1.00 95.00 166 TYR A C 1
ATOM 1400 O O . TYR A 1 166 ? -3.012 -7.247 13.898 1.00 95.00 166 TYR A O 1
ATOM 1408 N N . GLN A 1 167 ? -3.363 -5.832 15.608 1.00 94.19 167 GLN A N 1
ATOM 1409 C CA . GLN A 1 167 ? -1.964 -5.744 16.052 1.00 94.19 167 GLN A CA 1
ATOM 1410 C C . GLN A 1 167 ? -1.374 -7.099 16.467 1.00 94.19 167 GLN A C 1
ATOM 1412 O O . GLN A 1 167 ? -0.174 -7.327 16.297 1.00 94.19 167 GLN A O 1
ATOM 1417 N N . LYS A 1 168 ? -2.196 -7.999 17.024 1.00 92.94 168 LYS A N 1
ATOM 1418 C CA . LYS A 1 168 ? -1.793 -9.371 17.373 1.00 92.94 168 LYS A CA 1
ATOM 1419 C C . LYS A 1 168 ? -1.607 -10.241 16.134 1.00 92.94 168 LYS A C 1
ATOM 1421 O O . LYS A 1 168 ? -0.666 -11.024 16.082 1.00 92.94 168 LYS A O 1
ATOM 1426 N N . LYS A 1 169 ? -2.496 -10.106 15.146 1.00 91.88 169 LYS A N 1
ATOM 1427 C CA . LYS A 1 169 ? -2.471 -10.896 13.902 1.00 91.88 169 LYS A CA 1
ATOM 1428 C C . LYS A 1 169 ? -1.406 -10.425 12.915 1.00 91.88 169 LYS A C 1
ATOM 1430 O O . LYS A 1 169 ? -0.910 -11.226 12.130 1.00 91.88 169 LYS A O 1
ATOM 1435 N N . ASN A 1 170 ? -1.077 -9.137 12.939 1.00 87.94 170 ASN A N 1
ATOM 1436 C CA . ASN A 1 170 ? -0.191 -8.493 11.975 1.00 87.94 170 ASN A CA 1
ATOM 1437 C C . ASN A 1 170 ? 0.970 -7.810 12.707 1.00 87.94 170 ASN A C 1
ATOM 1439 O O . ASN A 1 170 ? 1.142 -6.594 12.657 1.00 87.94 170 ASN A O 1
ATOM 1443 N N . THR A 1 171 ? 1.764 -8.608 13.423 1.00 83.00 171 THR A N 1
ATOM 1444 C CA . THR A 1 171 ? 2.997 -8.124 14.047 1.00 83.00 171 THR A CA 1
ATOM 1445 C C . THR A 1 171 ? 4.052 -7.847 12.987 1.00 83.00 171 THR A C 1
ATOM 1447 O O . THR A 1 171 ? 4.255 -8.671 12.096 1.00 83.00 171 THR A O 1
ATOM 1450 N N . PHE A 1 172 ? 4.787 -6.746 13.123 1.00 70.56 172 PHE A N 1
ATOM 1451 C CA . PHE A 1 172 ? 5.974 -6.531 12.301 1.00 70.56 172 PHE A CA 1
ATOM 1452 C C . PHE A 1 172 ? 7.047 -7.588 12.640 1.00 70.56 172 PHE A C 1
ATOM 1454 O O . PHE A 1 172 ? 7.270 -7.885 13.817 1.00 70.56 172 PHE A O 1
ATOM 1461 N N . LYS A 1 173 ? 7.696 -8.152 11.617 1.00 63.84 173 LYS A N 1
ATOM 1462 C CA . LYS A 1 173 ? 8.891 -9.002 11.732 1.00 63.84 173 LYS A CA 1
ATOM 1463 C C . LYS A 1 173 ? 10.011 -8.313 10.951 1.00 63.84 173 LYS A C 1
ATOM 1465 O O . LYS A 1 173 ? 9.785 -7.966 9.801 1.00 63.84 173 LYS A O 1
ATOM 1470 N N . GLU A 1 174 ? 11.141 -8.085 11.625 1.00 56.16 174 GLU A N 1
ATOM 1471 C CA . GLU A 1 174 ? 12.387 -7.448 11.153 1.00 56.16 174 GLU A CA 1
ATOM 1472 C C . GLU A 1 174 ? 12.245 -6.111 10.394 1.00 56.16 174 GLU A C 1
ATOM 1474 O O . GLU A 1 174 ? 11.723 -6.017 9.290 1.00 56.16 174 GLU A O 1
ATOM 1479 N N . THR A 1 175 ? 12.758 -5.038 10.998 1.00 55.53 175 THR A N 1
ATOM 1480 C CA . THR A 1 175 ? 12.825 -3.690 10.413 1.00 55.53 175 THR A CA 1
ATOM 1481 C C . THR A 1 175 ? 13.896 -3.615 9.320 1.00 55.53 175 THR A C 1
ATOM 1483 O O . THR A 1 175 ? 15.080 -3.751 9.648 1.00 55.53 175 THR A O 1
ATOM 1486 N N . PRO A 1 176 ? 13.551 -3.283 8.060 1.00 56.78 176 PRO A N 1
ATOM 1487 C CA . PRO A 1 176 ? 14.530 -2.754 7.125 1.00 56.78 176 PRO A CA 1
ATOM 1488 C C . PRO A 1 176 ? 15.192 -1.516 7.735 1.00 56.78 176 PRO A C 1
ATOM 1490 O O . PRO A 1 176 ? 14.549 -0.732 8.445 1.00 56.78 176 PRO A O 1
ATOM 1493 N N . LYS A 1 177 ? 16.481 -1.323 7.449 1.00 54.94 177 LYS A N 1
ATOM 1494 C CA . LYS A 1 177 ? 17.220 -0.128 7.871 1.00 54.94 177 LYS A CA 1
ATOM 1495 C C . LYS A 1 177 ? 16.442 1.108 7.382 1.00 54.94 177 LYS A C 1
ATOM 1497 O O . LYS A 1 177 ? 16.139 1.199 6.198 1.00 54.94 177 LYS A O 1
ATOM 1502 N N . ASN A 1 178 ? 16.087 2.012 8.300 1.00 57.81 178 ASN A N 1
ATOM 1503 C CA . ASN A 1 178 ? 15.317 3.252 8.077 1.00 57.81 178 ASN A CA 1
ATOM 1504 C C . ASN A 1 178 ? 13.780 3.129 7.973 1.00 57.81 178 ASN A C 1
ATOM 1506 O O . ASN A 1 178 ? 13.127 4.135 7.718 1.00 57.81 178 ASN A O 1
ATOM 1510 N N . SER A 1 179 ? 13.173 1.959 8.203 1.00 64.19 179 SER A N 1
ATOM 1511 C CA . SER A 1 179 ? 11.701 1.845 8.245 1.00 64.19 179 SER A CA 1
ATOM 1512 C C . SER A 1 179 ? 11.110 2.266 9.590 1.00 64.19 179 SER A C 1
ATOM 1514 O O . SER A 1 179 ? 11.716 2.061 10.644 1.00 64.19 179 SER A O 1
ATOM 1516 N N . MET A 1 180 ? 9.898 2.820 9.559 1.00 78.75 180 MET A N 1
ATOM 1517 C CA . MET A 1 180 ? 9.190 3.317 10.734 1.00 78.75 180 MET A CA 1
ATOM 1518 C C . MET A 1 180 ? 7.791 2.714 10.761 1.00 78.75 180 MET A C 1
ATOM 1520 O O . MET A 1 180 ? 7.008 2.915 9.847 1.00 78.75 180 MET A O 1
ATOM 1524 N N . TYR A 1 181 ? 7.482 1.943 11.799 1.00 84.25 181 TYR A N 1
ATOM 1525 C CA . TYR A 1 181 ? 6.232 1.190 11.864 1.00 84.25 181 TYR A CA 1
ATOM 1526 C C . TYR A 1 181 ? 5.240 1.861 12.804 1.00 84.25 181 TYR A C 1
ATOM 1528 O O . TYR A 1 181 ? 5.546 2.098 13.976 1.00 84.25 181 TYR A O 1
ATOM 1536 N N . VAL A 1 182 ? 4.035 2.124 12.306 1.00 91.81 182 VAL A N 1
ATOM 1537 C CA . VAL A 1 182 ? 2.922 2.659 13.095 1.00 91.81 182 VAL A CA 1
ATOM 1538 C C . VAL A 1 182 ? 1.608 2.073 12.584 1.00 91.81 182 VAL A C 1
ATOM 1540 O O . VAL A 1 182 ? 1.424 1.895 11.381 1.00 91.81 182 VAL A O 1
ATOM 1543 N N . TYR A 1 183 ? 0.699 1.729 13.492 1.00 94.12 183 TYR A N 1
ATOM 1544 C CA . TYR A 1 183 ? -0.629 1.266 13.096 1.00 94.12 183 TYR A CA 1
ATOM 1545 C C . TYR A 1 183 ? -1.493 2.456 12.699 1.00 94.12 183 TYR A C 1
ATOM 1547 O O . TYR A 1 183 ? -1.403 3.524 13.302 1.00 94.12 183 TYR A O 1
ATOM 1555 N N . GLU A 1 184 ? -2.337 2.261 11.704 1.00 94.00 184 GLU A N 1
ATOM 1556 C CA . GLU A 1 184 ? -3.193 3.299 11.151 1.00 94.00 184 GLU A CA 1
ATOM 1557 C C . GLU A 1 184 ? -4.653 2.884 11.296 1.00 94.00 184 GLU A C 1
ATOM 1559 O O . GLU A 1 184 ? -4.999 1.713 11.123 1.00 94.00 184 GLU A O 1
ATOM 1564 N N . VAL A 1 185 ? -5.497 3.856 11.631 1.00 95.50 185 VAL A N 1
ATOM 1565 C CA . VAL A 1 185 ? -6.952 3.728 11.604 1.00 95.50 185 VAL A CA 1
ATOM 1566 C C . VAL A 1 185 ? -7.508 4.844 10.731 1.00 95.50 185 VAL A C 1
ATOM 1568 O O . VAL A 1 185 ? -7.389 6.015 11.095 1.00 95.50 185 VAL A O 1
ATOM 1571 N N . TYR A 1 186 ? -8.140 4.491 9.615 1.00 92.94 186 TYR A N 1
ATOM 1572 C CA . TYR A 1 186 ? -8.702 5.452 8.665 1.00 92.94 186 TYR A CA 1
ATOM 1573 C C . TYR A 1 186 ? -10.230 5.405 8.687 1.00 92.94 186 TYR A C 1
ATOM 1575 O O . TYR A 1 186 ? -10.817 4.345 8.483 1.00 92.94 186 TYR A O 1
ATOM 1583 N N . PHE A 1 187 ? -10.893 6.543 8.899 1.00 90.19 187 PHE A N 1
ATOM 1584 C CA . PHE A 1 187 ? -12.351 6.662 8.818 1.00 90.19 187 PHE A CA 1
ATOM 1585 C C . PHE A 1 187 ? -12.796 7.241 7.470 1.00 90.19 187 PHE A C 1
ATOM 1587 O O . PHE A 1 187 ? -12.523 8.397 7.151 1.00 90.19 187 PHE A O 1
ATOM 1594 N N . TYR A 1 188 ? -13.554 6.458 6.704 1.00 82.94 188 TYR A N 1
ATOM 1595 C CA . TYR A 1 188 ? -14.084 6.857 5.402 1.00 82.94 188 TYR A CA 1
ATOM 1596 C C . TYR A 1 188 ? -15.482 7.471 5.506 1.00 82.94 188 TYR A C 1
ATOM 1598 O O . TYR A 1 188 ? -16.308 7.103 6.346 1.00 82.94 188 TYR A O 1
ATOM 1606 N N . GLN A 1 189 ? -15.784 8.382 4.577 1.00 82.31 189 GLN A N 1
ATOM 1607 C CA . GLN A 1 189 ? -17.060 9.108 4.515 1.00 82.31 189 GLN A CA 1
ATOM 1608 C C . GLN A 1 189 ? -18.290 8.202 4.390 1.00 82.31 189 GLN A C 1
ATOM 1610 O O . GLN A 1 189 ? -19.378 8.574 4.823 1.00 82.31 189 GLN A O 1
ATOM 1615 N N . ASP A 1 190 ? -18.129 6.999 3.848 1.00 80.38 190 ASP A N 1
ATOM 1616 C CA . ASP A 1 190 ? -19.196 6.009 3.729 1.00 80.38 190 ASP A CA 1
ATOM 1617 C C . ASP A 1 190 ?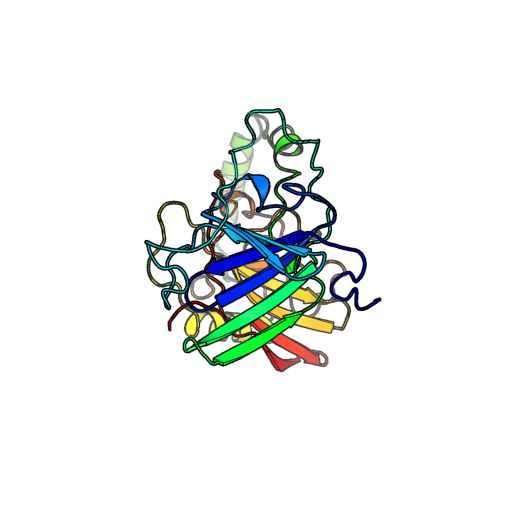 -19.459 5.241 5.040 1.00 80.38 190 ASP A C 1
ATOM 1619 O O . ASP A 1 190 ? -20.166 4.230 5.042 1.00 80.38 190 ASP A O 1
ATOM 1623 N N . SER A 1 191 ? -18.933 5.724 6.171 1.00 85.06 191 SER A N 1
ATOM 1624 C CA . SER A 1 191 ? -19.034 5.088 7.490 1.00 85.06 191 SER A CA 1
ATOM 1625 C C . SER A 1 191 ? -18.366 3.714 7.556 1.00 85.06 191 SER A C 1
ATOM 1627 O O . SER A 1 191 ? -18.832 2.818 8.269 1.00 85.06 191 SER A O 1
ATOM 1629 N N . THR A 1 192 ? -17.288 3.529 6.799 1.00 87.44 192 THR A N 1
ATOM 1630 C CA . THR A 1 192 ? -16.348 2.429 7.011 1.00 87.44 192 THR A CA 1
ATOM 1631 C C . THR A 1 192 ? -15.112 2.919 7.758 1.00 87.44 192 THR A C 1
ATOM 1633 O O . THR A 1 192 ? -14.788 4.107 7.763 1.00 87.44 192 THR A O 1
ATOM 1636 N N . VAL A 1 193 ? -14.448 1.999 8.448 1.00 92.38 193 VAL A N 1
ATOM 1637 C CA . VAL A 1 193 ? -13.157 2.230 9.091 1.00 92.38 193 VAL A CA 1
ATOM 1638 C C . VAL A 1 193 ? -12.203 1.132 8.662 1.00 92.38 193 VAL A C 1
ATOM 1640 O O . VAL A 1 193 ? -12.582 -0.041 8.680 1.00 92.38 193 VAL A O 1
ATOM 1643 N N . SER A 1 194 ? -10.981 1.490 8.291 1.00 92.56 194 SER A N 1
ATOM 1644 C CA . SER A 1 194 ? -9.927 0.512 8.066 1.00 92.56 194 SER A CA 1
ATOM 1645 C C . SER A 1 194 ? -8.878 0.540 9.164 1.00 92.56 194 SER A C 1
ATOM 1647 O O . SER A 1 194 ? -8.676 1.550 9.840 1.00 92.56 194 SER A O 1
ATOM 1649 N N . VAL A 1 195 ? -8.250 -0.615 9.376 1.00 95.19 195 VAL A N 1
ATOM 1650 C CA . VAL A 1 195 ? -7.104 -0.781 10.268 1.00 95.19 195 VAL A CA 1
ATOM 1651 C C . VAL A 1 195 ? -5.984 -1.451 9.490 1.00 95.19 195 VAL A C 1
ATOM 1653 O O . VAL A 1 195 ? -6.188 -2.519 8.903 1.00 95.19 195 VAL A O 1
ATOM 1656 N N . SER A 1 196 ? -4.808 -0.831 9.502 1.00 92.19 196 SER A N 1
ATOM 1657 C CA . SER A 1 196 ? -3.630 -1.302 8.777 1.00 92.19 196 SER A CA 1
ATOM 1658 C C . SER A 1 196 ? -2.342 -1.065 9.585 1.00 92.19 196 SER A C 1
ATOM 1660 O O . SER A 1 196 ? -2.351 -0.507 10.688 1.00 92.19 196 SER A O 1
ATOM 1662 N N . LEU A 1 197 ? -1.211 -1.557 9.071 1.00 90.44 197 LEU A N 1
ATOM 1663 C CA . LEU A 1 197 ? 0.123 -1.263 9.600 1.00 90.44 197 LEU A CA 1
ATOM 1664 C C . LEU A 1 197 ? 0.922 -0.546 8.512 1.00 90.44 197 LEU A C 1
ATOM 1666 O O . LEU A 1 197 ? 1.239 -1.152 7.490 1.00 90.44 197 LEU A O 1
ATOM 1670 N N . SER A 1 198 ? 1.266 0.717 8.761 1.00 87.12 198 SER A N 1
ATOM 1671 C CA . SER A 1 198 ? 2.122 1.509 7.882 1.00 87.12 198 SER A CA 1
ATOM 1672 C C . SER A 1 198 ? 3.593 1.223 8.194 1.00 87.12 198 SER A C 1
ATOM 1674 O O . SER A 1 198 ? 4.011 1.387 9.348 1.00 87.12 198 SER A O 1
ATOM 1676 N N . PRO A 1 199 ? 4.404 0.806 7.207 1.00 78.75 199 PRO A N 1
ATOM 1677 C CA . PRO A 1 199 ? 5.824 0.528 7.404 1.00 78.75 199 PRO A CA 1
ATOM 1678 C C . PRO A 1 199 ? 6.732 1.743 7.119 1.00 78.75 199 PRO A C 1
ATOM 1680 O O . PRO A 1 199 ? 7.958 1.643 7.229 1.00 78.75 199 PRO A O 1
ATOM 1683 N N . ILE A 1 200 ? 6.136 2.880 6.742 1.00 77.25 200 ILE A N 1
ATOM 1684 C CA . ILE A 1 200 ? 6.827 4.151 6.475 1.00 77.25 200 ILE A CA 1
ATOM 1685 C C . ILE A 1 200 ? 6.497 5.250 7.496 1.00 77.25 200 ILE A C 1
ATOM 1687 O O . ILE A 1 200 ? 6.991 6.370 7.384 1.00 77.25 200 ILE A O 1
ATOM 1691 N N . GLY A 1 201 ? 5.677 4.938 8.499 1.00 86.62 201 GLY A N 1
ATOM 1692 C CA . GLY A 1 201 ? 5.276 5.868 9.543 1.00 86.62 201 GLY A CA 1
ATOM 1693 C C . GLY A 1 201 ? 3.970 6.596 9.225 1.00 86.62 201 GLY A C 1
ATOM 1694 O O . GLY A 1 201 ? 3.104 6.082 8.519 1.00 86.62 201 GLY A O 1
ATOM 1695 N N . VAL A 1 202 ? 3.814 7.784 9.801 1.00 86.31 202 VAL A N 1
ATOM 1696 C CA . VAL A 1 202 ? 2.657 8.666 9.631 1.00 86.31 202 VAL A CA 1
ATOM 1697 C C . VAL A 1 202 ? 2.734 9.347 8.268 1.00 86.31 202 VAL A C 1
ATOM 1699 O O . VAL A 1 202 ? 3.696 10.064 7.982 1.00 86.31 202 VAL A O 1
ATOM 1702 N N . ASN A 1 203 ? 1.689 9.182 7.457 1.00 75.69 203 ASN A N 1
ATOM 1703 C CA . ASN A 1 203 ? 1.551 9.907 6.200 1.00 75.69 203 ASN A CA 1
ATOM 1704 C C . ASN A 1 203 ? 1.039 11.337 6.451 1.00 75.69 203 ASN A C 1
ATOM 1706 O O . ASN A 1 203 ? -0.158 11.552 6.618 1.00 75.69 203 ASN A O 1
ATOM 1710 N N . LEU A 1 204 ? 1.941 12.325 6.460 1.00 73.25 204 LEU A N 1
ATOM 1711 C CA . LEU A 1 204 ? 1.591 13.738 6.679 1.00 73.25 204 LEU A CA 1
ATOM 1712 C C . LEU A 1 204 ? 0.795 14.390 5.533 1.00 73.25 204 LEU A C 1
ATOM 1714 O O . LEU A 1 204 ? 0.374 15.537 5.672 1.00 73.25 204 LEU A O 1
ATOM 1718 N N . GLU A 1 205 ? 0.622 13.713 4.398 1.00 65.31 205 GLU A N 1
ATOM 1719 C CA . GLU A 1 205 ? -0.191 14.231 3.291 1.00 65.31 205 GLU A CA 1
ATOM 1720 C C . GLU A 1 205 ? -1.690 14.080 3.530 1.00 65.31 205 GLU A C 1
ATOM 1722 O O . GLU A 1 205 ? -2.490 14.815 2.944 1.00 65.31 205 GLU A O 1
ATOM 1727 N N . GLU A 1 206 ? -2.064 13.155 4.410 1.00 67.00 206 GLU A N 1
ATOM 1728 C CA . GLU A 1 206 ? -3.442 12.980 4.830 1.00 67.00 206 GLU A CA 1
ATOM 1729 C C . GLU A 1 206 ? -3.903 14.190 5.644 1.00 67.00 206 GLU A C 1
ATOM 1731 O O . GLU A 1 206 ? -3.170 14.773 6.452 1.00 67.00 206 GLU A O 1
ATOM 1736 N N . LYS A 1 207 ? -5.153 14.590 5.421 1.00 67.50 207 LYS A N 1
ATOM 1737 C CA . LYS A 1 207 ? -5.780 15.645 6.214 1.00 67.50 207 LYS A CA 1
ATOM 1738 C C . LYS A 1 207 ? -6.309 15.045 7.518 1.00 67.50 207 LYS A C 1
ATOM 1740 O O . LYS A 1 207 ? -6.515 13.845 7.637 1.00 67.50 207 LYS A O 1
ATOM 1745 N N . ASN A 1 208 ? -6.473 15.902 8.528 1.00 81.00 208 ASN A N 1
ATOM 1746 C CA . ASN A 1 208 ? -7.091 15.545 9.812 1.00 81.00 208 ASN A CA 1
ATOM 1747 C C . ASN A 1 208 ? -6.465 14.316 10.496 1.00 81.00 208 ASN A C 1
ATOM 1749 O O . ASN A 1 208 ? -7.151 13.409 10.970 1.00 81.00 208 ASN A O 1
ATOM 1753 N N . LEU A 1 209 ? -5.135 14.336 10.571 1.00 85.25 209 LEU A N 1
ATOM 1754 C CA . LEU A 1 209 ? -4.341 13.396 11.347 1.00 85.25 209 LEU A CA 1
ATOM 1755 C C . LEU A 1 209 ? -4.489 13.674 12.843 1.00 85.25 209 LEU A C 1
ATOM 1757 O O . LEU A 1 209 ? -4.326 14.806 13.315 1.00 85.25 209 LEU A O 1
ATOM 1761 N N . TYR A 1 210 ? -4.719 12.614 13.601 1.00 86.81 210 TYR A N 1
ATOM 1762 C CA . TYR A 1 210 ? -4.796 12.636 15.049 1.00 86.81 210 TYR A CA 1
ATOM 1763 C C . TYR A 1 210 ? -3.724 11.740 15.651 1.00 86.81 210 TYR A C 1
ATOM 1765 O O . TYR A 1 210 ? -3.386 10.686 15.116 1.00 86.81 210 TYR A O 1
ATOM 1773 N N . GLY A 1 211 ? -3.180 12.243 16.759 1.00 80.19 211 GLY A N 1
ATOM 1774 C CA . GLY A 1 211 ? -1.942 11.854 17.413 1.00 80.19 211 GLY A CA 1
ATOM 1775 C C . GLY A 1 211 ? -1.815 10.387 17.775 1.00 80.19 211 GLY A C 1
ATOM 1776 O O . GLY A 1 211 ? -2.709 9.579 17.574 1.00 80.19 211 GLY A O 1
ATOM 1777 N N . ILE A 1 212 ? -0.668 10.046 18.350 1.00 89.12 212 ILE A N 1
ATOM 1778 C CA . ILE A 1 212 ? -0.339 8.654 18.643 1.00 89.12 212 ILE A CA 1
ATOM 1779 C C . ILE A 1 212 ? -1.093 8.166 19.887 1.00 89.12 212 ILE A C 1
ATOM 1781 O O . ILE A 1 212 ? -0.801 8.564 21.018 1.00 89.12 212 ILE A O 1
ATOM 1785 N N . TYR A 1 213 ? -2.042 7.261 19.670 1.00 91.50 213 TYR A N 1
ATOM 1786 C CA . TYR A 1 213 ? -2.734 6.472 20.682 1.00 91.50 213 TYR A CA 1
ATOM 1787 C C . TYR A 1 213 ? -1.864 5.268 21.047 1.00 91.50 213 TYR A C 1
ATOM 1789 O O . TYR A 1 213 ? -1.475 4.468 20.192 1.00 91.50 213 TYR A O 1
ATOM 1797 N N . LYS A 1 214 ? -1.509 5.165 22.328 1.00 90.31 214 LYS A N 1
ATOM 1798 C CA . LYS A 1 214 ? -0.639 4.116 22.862 1.00 90.31 214 LYS A CA 1
ATOM 1799 C C . LYS A 1 214 ? -0.901 3.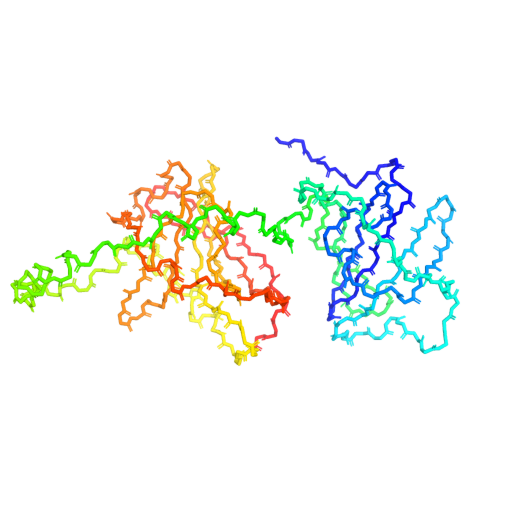946 24.352 1.00 90.31 214 LYS A C 1
ATOM 1801 O O . LYS A 1 214 ? -1.039 4.935 25.070 1.00 90.31 214 LYS A O 1
ATOM 1806 N N . ASP A 1 215 ? -0.887 2.705 24.818 1.00 89.44 215 ASP A N 1
ATOM 1807 C CA . ASP A 1 215 ? -0.844 2.376 26.243 1.00 89.44 215 ASP A CA 1
ATOM 1808 C C . ASP A 1 215 ? 0.097 1.177 26.488 1.00 89.44 215 ASP A C 1
ATOM 1810 O O . ASP A 1 215 ? 1.017 0.936 25.702 1.00 89.44 215 ASP A O 1
ATOM 1814 N N . ARG A 1 216 ? -0.068 0.456 27.607 1.00 87.56 216 ARG A N 1
ATOM 1815 C CA . ARG A 1 216 ? 0.756 -0.723 27.937 1.00 87.56 216 ARG A CA 1
ATOM 1816 C C . ARG A 1 216 ? 0.543 -1.897 26.970 1.00 87.56 216 ARG A C 1
ATOM 1818 O O . ARG A 1 216 ? 1.423 -2.744 26.861 1.00 87.56 216 ARG A O 1
ATOM 1825 N N . THR A 1 217 ? -0.601 -1.959 26.298 1.00 90.25 217 THR A N 1
ATOM 1826 C CA . THR A 1 217 ? -1.027 -3.056 25.423 1.00 90.25 217 THR A CA 1
ATOM 1827 C C . THR A 1 217 ? -1.178 -2.595 23.973 1.00 90.25 217 THR A C 1
ATOM 1829 O O . THR A 1 217 ? -0.721 -3.285 23.063 1.00 90.25 217 THR A O 1
ATOM 1832 N N . LEU A 1 218 ? -1.776 -1.425 23.749 1.00 91.31 218 LEU A N 1
ATOM 1833 C CA . LEU A 1 218 ? -1.954 -0.815 22.437 1.00 91.31 218 LEU A CA 1
ATOM 1834 C C . LEU A 1 218 ? -0.626 -0.250 21.935 1.00 91.31 218 LEU A C 1
ATOM 1836 O O . LEU A 1 218 ? -0.089 0.705 22.504 1.00 91.31 218 LEU A O 1
ATOM 1840 N N . LYS A 1 219 ? -0.110 -0.819 20.841 1.00 92.44 219 LYS A N 1
ATOM 1841 C CA . LYS A 1 219 ? 1.051 -0.270 20.129 1.00 92.44 219 LYS A CA 1
ATOM 1842 C C . LYS A 1 219 ? 0.678 1.057 19.466 1.00 92.44 219 LYS A C 1
ATOM 1844 O O . LYS A 1 219 ? -0.495 1.312 19.203 1.00 92.44 219 LYS A O 1
ATOM 1849 N N . ALA A 1 220 ? 1.691 1.881 19.186 1.00 92.56 220 ALA A N 1
ATOM 1850 C CA . ALA A 1 220 ? 1.525 3.203 18.584 1.00 92.56 220 ALA A CA 1
ATOM 1851 C C . ALA A 1 220 ? 0.588 3.150 17.369 1.00 92.56 220 ALA A C 1
ATOM 1853 O O . ALA A 1 220 ? 0.884 2.474 16.383 1.00 92.56 220 ALA A O 1
ATOM 1854 N N . THR A 1 221 ? -0.544 3.837 17.490 1.00 93.94 221 THR A N 1
ATOM 1855 C CA . THR A 1 221 ? -1.605 3.884 16.485 1.00 93.94 221 THR A CA 1
ATOM 1856 C C . THR A 1 221 ? -1.980 5.333 16.236 1.00 93.94 221 THR A C 1
ATOM 1858 O O . THR A 1 221 ? -2.178 6.066 17.201 1.00 93.94 221 THR A O 1
ATOM 1861 N N . TYR A 1 222 ? -2.096 5.756 14.986 1.00 94.38 222 TYR A N 1
ATOM 1862 C CA . TYR A 1 222 ? -2.607 7.082 14.642 1.00 94.38 222 TYR A CA 1
ATOM 1863 C C . TYR A 1 222 ? -3.959 6.973 13.937 1.00 94.38 222 TYR A C 1
ATOM 1865 O O . TYR A 1 222 ? -4.300 5.921 13.394 1.00 94.38 222 TYR A O 1
ATOM 1873 N N . ILE A 1 223 ? -4.750 8.043 14.012 1.00 93.81 223 ILE A N 1
ATOM 1874 C CA . ILE A 1 223 ? -6.107 8.087 13.458 1.00 93.81 223 ILE A CA 1
ATOM 1875 C C . ILE A 1 223 ? -6.179 9.139 12.358 1.00 93.81 223 ILE A C 1
ATOM 1877 O O . ILE A 1 223 ? -5.675 10.246 12.528 1.00 93.81 223 ILE A O 1
ATOM 1881 N N . ILE A 1 224 ? -6.867 8.803 11.274 1.00 91.44 224 ILE A N 1
ATOM 1882 C CA . ILE A 1 224 ? -7.211 9.699 10.173 1.00 91.44 224 ILE A CA 1
ATOM 1883 C C . ILE A 1 224 ? -8.736 9.790 10.140 1.00 91.44 224 ILE A C 1
ATOM 1885 O O . ILE A 1 224 ? -9.412 8.777 9.954 1.00 91.44 224 ILE A O 1
ATOM 1889 N N . ASP A 1 225 ? -9.295 10.973 10.401 1.00 89.06 225 ASP A N 1
ATOM 1890 C CA . ASP A 1 225 ? -10.752 11.146 10.475 1.00 89.06 225 ASP A CA 1
ATOM 1891 C C . ASP A 1 225 ? -11.194 12.544 10.030 1.00 89.06 225 ASP A C 1
ATOM 1893 O O . ASP A 1 225 ? -11.361 13.461 10.837 1.00 89.06 225 ASP A O 1
ATOM 1897 N N . ASP A 1 226 ? -11.412 12.697 8.726 1.00 78.69 226 ASP A N 1
ATOM 1898 C CA . ASP A 1 226 ? -11.690 13.994 8.110 1.00 78.69 226 ASP A CA 1
ATOM 1899 C C . ASP A 1 226 ? -12.953 14.688 8.628 1.00 78.69 226 ASP A C 1
ATOM 1901 O O . ASP A 1 226 ? -12.969 15.905 8.808 1.00 78.69 226 ASP A O 1
ATOM 1905 N N . ASN A 1 227 ? -14.013 13.921 8.889 1.00 81.12 227 ASN A N 1
ATOM 1906 C CA . ASN A 1 227 ? -15.342 14.457 9.204 1.00 81.12 227 ASN A CA 1
ATOM 1907 C C . ASN A 1 227 ? -15.833 14.056 10.602 1.00 81.12 227 ASN A C 1
ATOM 1909 O O . ASN A 1 227 ? -17.036 14.107 10.874 1.00 81.12 227 ASN A O 1
ATOM 1913 N N . ARG A 1 228 ? -14.924 13.641 11.496 1.00 86.56 228 ARG A N 1
ATOM 1914 C CA . ARG A 1 228 ? -15.262 13.091 12.822 1.00 86.56 228 ARG A CA 1
ATOM 1915 C C . ARG A 1 228 ? -16.306 11.972 12.746 1.00 86.56 228 ARG A C 1
ATOM 1917 O O . ARG A 1 228 ? -17.199 11.870 13.595 1.00 86.56 228 ARG A O 1
ATOM 1924 N N . ILE A 1 229 ? -16.203 11.134 11.721 1.00 88.38 229 ILE A N 1
ATOM 1925 C CA . ILE A 1 229 ? -17.048 9.953 11.520 1.00 88.38 229 ILE A CA 1
ATOM 1926 C C . ILE A 1 229 ? -16.866 9.003 12.709 1.00 88.38 229 ILE A C 1
ATOM 1928 O O . ILE A 1 229 ? -17.834 8.455 13.238 1.00 88.38 229 ILE A O 1
ATOM 1932 N N . GLY A 1 230 ? -15.632 8.894 13.205 1.00 87.00 230 GLY A N 1
ATOM 1933 C CA . GLY A 1 230 ? -15.244 8.104 14.363 1.00 87.00 230 GLY A CA 1
ATOM 1934 C C . GLY A 1 230 ? -15.570 8.731 15.720 1.00 87.00 230 GLY A C 1
ATOM 1935 O O . GLY A 1 230 ? -15.142 8.184 16.733 1.00 87.00 230 GLY A O 1
ATOM 1936 N N . LYS A 1 231 ? -16.333 9.833 15.813 1.00 89.44 231 LYS A N 1
ATOM 1937 C CA . LYS A 1 231 ? -16.555 10.556 17.090 1.00 89.44 231 LYS A CA 1
ATOM 1938 C C . LYS A 1 231 ? -17.125 9.706 18.229 1.00 89.44 231 LYS A C 1
ATOM 1940 O O . LYS A 1 231 ? -16.893 10.000 19.394 1.00 89.44 231 LYS A O 1
ATOM 1945 N N . ASN A 1 232 ? -17.867 8.651 17.892 1.00 89.62 232 ASN A N 1
ATOM 1946 C CA . ASN A 1 232 ? -18.438 7.708 18.859 1.00 89.62 232 ASN A CA 1
ATOM 1947 C C . ASN A 1 232 ? -17.502 6.531 19.182 1.00 89.62 232 ASN A C 1
ATOM 1949 O O . ASN A 1 232 ? -17.857 5.676 19.989 1.00 89.62 232 ASN A O 1
ATOM 1953 N N . LEU A 1 233 ? -16.338 6.470 18.536 1.00 91.31 233 LEU A N 1
ATOM 1954 C CA . LEU A 1 233 ? -15.333 5.408 18.618 1.00 91.31 233 LEU A CA 1
ATOM 1955 C C . LEU A 1 233 ? -13.986 5.925 19.157 1.00 91.31 233 LEU A C 1
ATOM 1957 O O . LEU A 1 233 ? -13.208 5.159 19.724 1.00 91.31 233 LEU A O 1
ATOM 1961 N N . VAL A 1 234 ? -13.737 7.230 19.058 1.00 91.44 234 VAL A N 1
ATOM 1962 C CA . VAL A 1 234 ? -12.550 7.916 19.580 1.00 91.44 234 VAL A CA 1
ATOM 1963 C C . VAL A 1 234 ? -12.959 8.758 20.788 1.00 91.44 234 VAL A C 1
ATOM 1965 O O . VAL A 1 234 ? -13.732 9.702 20.653 1.00 91.44 234 VAL A O 1
ATOM 1968 N N . LYS A 1 235 ? -12.453 8.433 21.989 1.00 89.31 235 LYS A N 1
ATOM 1969 C CA . LYS A 1 235 ? -12.812 9.151 23.234 1.00 89.31 235 LYS A CA 1
ATOM 1970 C C . LYS A 1 235 ? -12.312 10.591 23.209 1.00 89.31 235 LYS A C 1
ATOM 1972 O O . LYS A 1 235 ? -13.003 11.504 23.652 1.00 89.31 235 LYS A O 1
ATOM 1977 N N . LYS A 1 236 ? -11.091 10.787 22.711 1.00 86.81 236 LYS A N 1
ATOM 1978 C CA . LYS A 1 236 ? -10.449 12.097 22.636 1.00 86.81 236 LYS A CA 1
ATOM 1979 C C . LYS A 1 236 ? -9.558 12.174 21.411 1.00 86.81 236 LYS A C 1
ATOM 1981 O O . LYS A 1 236 ? -8.624 11.389 21.275 1.00 86.81 236 LYS A O 1
ATOM 1986 N N . TYR A 1 237 ? -9.815 13.156 20.560 1.00 86.62 237 TYR A N 1
ATOM 1987 C CA . TYR A 1 237 ? -8.933 13.506 19.453 1.00 86.62 237 TYR A CA 1
ATOM 1988 C C . TYR A 1 237 ? -7.739 14.292 19.998 1.00 86.62 237 TYR A C 1
ATOM 1990 O O . TYR A 1 237 ? -7.906 15.365 20.579 1.00 86.62 237 TYR A O 1
ATOM 1998 N N . ILE A 1 238 ? -6.541 13.724 19.877 1.00 84.00 238 ILE A N 1
ATOM 1999 C CA . ILE A 1 238 ? -5.282 14.343 20.315 1.00 84.00 238 ILE A CA 1
ATOM 2000 C C . ILE A 1 238 ? -4.452 14.738 19.092 1.00 84.00 238 ILE A C 1
ATOM 2002 O O . ILE A 1 238 ? -4.614 14.147 18.036 1.00 84.00 238 ILE A O 1
ATOM 2006 N N . GLN A 1 239 ? -3.561 15.721 19.213 1.00 77.56 239 GLN A N 1
ATOM 2007 C CA . GLN A 1 239 ? -2.613 16.118 18.160 1.00 77.56 239 GLN A CA 1
ATOM 2008 C C . GLN A 1 239 ? -1.210 16.204 18.766 1.00 77.56 239 GLN A C 1
ATOM 2010 O O . GLN A 1 239 ? -0.687 17.281 19.034 1.00 77.56 239 GLN A O 1
ATOM 2015 N N . ARG A 1 240 ? -0.633 15.048 19.095 1.00 80.81 240 ARG A N 1
ATOM 2016 C CA . ARG A 1 240 ? 0.707 14.954 19.685 1.00 80.81 240 ARG A CA 1
ATOM 2017 C C . ARG A 1 240 ? 1.458 13.747 19.148 1.00 80.81 240 ARG A C 1
ATOM 2019 O O . ARG A 1 240 ? 0.833 12.767 18.741 1.00 80.81 240 ARG A O 1
ATOM 2026 N N . ASP A 1 241 ? 2.782 13.832 19.211 1.00 83.00 241 ASP A N 1
ATOM 2027 C CA . ASP A 1 241 ? 3.730 12.745 18.946 1.00 83.00 241 ASP A CA 1
ATOM 2028 C C . ASP A 1 241 ? 3.734 12.193 17.508 1.00 83.00 241 ASP A C 1
ATOM 2030 O O . ASP A 1 241 ? 4.455 11.234 17.248 1.00 83.00 241 ASP A O 1
ATOM 2034 N N . LEU A 1 242 ? 2.971 12.777 16.572 1.00 85.25 242 LEU A N 1
ATOM 2035 C CA . LEU A 1 242 ? 2.960 12.367 15.159 1.00 85.25 242 LEU A CA 1
ATOM 2036 C C . LEU A 1 242 ? 4.351 12.494 14.532 1.00 85.25 242 LEU A C 1
ATOM 2038 O O . LEU A 1 242 ? 4.803 11.583 13.851 1.00 85.25 242 LEU A O 1
ATOM 2042 N N . ASP A 1 243 ? 5.048 13.589 14.832 1.00 82.81 243 ASP A N 1
ATOM 2043 C CA . ASP A 1 243 ? 6.392 13.932 14.360 1.00 82.81 243 ASP A CA 1
ATOM 2044 C C . ASP A 1 243 ? 7.449 12.867 14.684 1.00 82.81 243 ASP A C 1
ATOM 2046 O O . ASP A 1 243 ? 8.401 12.676 13.928 1.00 82.81 243 ASP A O 1
ATOM 2050 N N . LYS A 1 244 ? 7.265 12.123 15.780 1.00 84.94 244 LYS A N 1
ATOM 2051 C CA . LYS A 1 244 ? 8.154 11.019 16.177 1.00 84.94 244 LYS A CA 1
ATOM 2052 C C . LYS A 1 244 ? 8.022 9.795 15.277 1.00 84.94 244 LYS A C 1
ATOM 2054 O O . LYS A 1 244 ? 8.907 8.941 15.295 1.00 84.94 244 LYS A O 1
ATOM 2059 N N . PHE A 1 245 ? 6.920 9.709 14.538 1.00 84.81 245 PHE A N 1
ATOM 2060 C CA . PHE A 1 245 ? 6.591 8.615 13.637 1.00 84.81 245 PHE A CA 1
ATOM 2061 C C . PHE A 1 245 ? 6.618 9.052 12.166 1.00 84.81 245 PHE A C 1
ATOM 2063 O O . PHE A 1 245 ? 6.038 8.375 11.328 1.00 84.81 245 PHE A O 1
ATOM 2070 N N . VAL A 1 246 ? 7.312 10.144 11.835 1.00 80.88 246 VAL A N 1
ATOM 2071 C CA . VAL A 1 246 ? 7.551 10.572 10.450 1.00 80.88 246 VAL A CA 1
ATOM 2072 C C . VAL A 1 246 ? 8.959 10.159 10.025 1.00 80.88 246 VAL A C 1
ATOM 2074 O O . VAL A 1 246 ? 9.943 10.483 10.698 1.00 80.88 246 VAL A O 1
ATOM 2077 N N . ALA A 1 247 ? 9.068 9.455 8.897 1.00 69.62 247 ALA A N 1
ATOM 2078 C CA . ALA A 1 247 ? 10.360 9.121 8.314 1.00 69.62 247 ALA A CA 1
ATOM 2079 C C . ALA A 1 247 ? 11.115 10.400 7.904 1.00 69.62 247 ALA A C 1
ATOM 2081 O O . ALA A 1 247 ? 10.574 11.262 7.215 1.00 69.62 247 ALA A O 1
ATOM 2082 N N . LYS A 1 248 ? 12.369 10.533 8.355 1.00 61.78 248 LYS A N 1
ATOM 2083 C CA . LYS A 1 248 ? 13.212 11.711 8.070 1.00 61.78 248 LYS A CA 1
ATOM 2084 C C . LYS A 1 248 ? 13.842 11.676 6.680 1.00 61.78 248 LYS A C 1
ATOM 2086 O O . LYS A 1 248 ? 14.103 12.731 6.111 1.00 61.78 248 LYS A O 1
ATOM 2091 N N . ASP A 1 249 ? 14.055 10.473 6.161 1.00 58.12 249 ASP A N 1
ATOM 2092 C CA . ASP A 1 249 ? 14.629 10.208 4.848 1.00 58.12 249 ASP A CA 1
ATOM 2093 C C . ASP A 1 249 ? 13.599 9.496 3.967 1.00 58.12 249 ASP A C 1
ATOM 2095 O O . ASP A 1 249 ? 12.638 8.908 4.466 1.00 58.12 249 ASP A O 1
ATOM 2099 N N . PHE A 1 250 ? 13.800 9.527 2.648 1.00 52.94 250 PHE A N 1
ATOM 2100 C CA . PHE A 1 250 ? 12.967 8.766 1.720 1.00 52.94 250 PHE A CA 1
ATOM 2101 C C . PHE A 1 250 ? 13.127 7.262 1.984 1.00 52.94 250 PHE A C 1
ATOM 2103 O O . PHE A 1 250 ? 14.209 6.701 1.801 1.00 52.94 250 PHE A O 1
ATOM 2110 N N . VAL A 1 251 ? 12.044 6.612 2.412 1.00 54.53 251 VAL A N 1
ATOM 2111 C CA . VAL A 1 251 ? 12.011 5.168 2.661 1.00 54.53 251 VAL A CA 1
ATOM 2112 C C . VAL A 1 251 ? 11.291 4.495 1.501 1.00 54.53 251 VAL A C 1
ATOM 2114 O O . VAL A 1 251 ? 10.085 4.657 1.331 1.00 54.53 251 VAL A O 1
ATOM 2117 N N . ILE A 1 252 ? 12.026 3.705 0.717 1.00 53.72 252 ILE A N 1
ATOM 2118 C CA . ILE A 1 252 ? 11.420 2.748 -0.211 1.00 53.72 252 ILE A CA 1
ATOM 2119 C C . ILE A 1 252 ? 11.007 1.539 0.627 1.00 53.72 252 ILE A C 1
ATOM 2121 O O . ILE A 1 252 ? 11.851 0.724 1.001 1.00 53.72 252 ILE A O 1
ATOM 21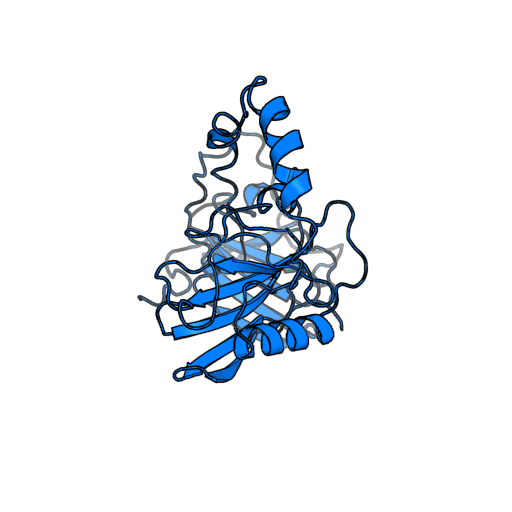25 N N . ASN A 1 253 ? 9.725 1.460 0.979 1.00 59.38 253 ASN A N 1
ATOM 2126 C CA . ASN A 1 253 ? 9.166 0.310 1.674 1.00 59.38 253 ASN A CA 1
ATOM 2127 C C . ASN A 1 253 ? 7.941 -0.207 0.926 1.00 59.38 253 ASN A C 1
ATOM 2129 O O . ASN A 1 253 ? 6.871 0.394 0.961 1.00 59.38 253 ASN A O 1
ATOM 2133 N N . ASP A 1 254 ? 8.122 -1.351 0.279 1.00 56.12 254 ASP A N 1
ATOM 2134 C CA . ASP A 1 254 ? 7.083 -2.005 -0.509 1.00 56.12 254 ASP A CA 1
ATOM 2135 C C . ASP A 1 254 ? 6.215 -2.941 0.349 1.00 56.12 254 ASP A C 1
ATOM 2137 O O . ASP A 1 254 ? 5.361 -3.643 -0.188 1.00 56.12 254 ASP A O 1
ATOM 2141 N N . ALA A 1 255 ? 6.438 -3.013 1.668 1.00 67.88 255 ALA A N 1
ATOM 2142 C CA . ALA A 1 255 ? 5.658 -3.867 2.550 1.00 67.88 255 ALA A CA 1
ATOM 2143 C C . ALA A 1 255 ? 4.217 -3.357 2.649 1.00 67.88 255 ALA A C 1
ATOM 2145 O O . ALA A 1 255 ? 3.924 -2.299 3.188 1.00 67.88 255 ALA A O 1
ATOM 2146 N N . MET A 1 256 ? 3.282 -4.163 2.186 1.00 71.69 256 MET A N 1
ATOM 2147 C CA . MET A 1 256 ? 1.862 -3.948 2.372 1.00 71.69 256 MET A CA 1
ATOM 2148 C C . MET A 1 256 ? 1.376 -4.960 3.388 1.00 71.69 256 MET A C 1
ATOM 2150 O O . MET A 1 256 ? 1.348 -6.163 3.115 1.00 71.69 256 MET A O 1
ATOM 2154 N N . TYR A 1 257 ? 1.008 -4.483 4.570 1.00 82.62 257 TYR A N 1
ATOM 2155 C CA . TYR A 1 257 ? 0.302 -5.309 5.536 1.00 82.62 257 TYR A CA 1
ATOM 2156 C C . TYR A 1 257 ? -1.169 -5.429 5.125 1.00 82.62 257 TYR A C 1
ATOM 2158 O O . TYR A 1 257 ? -1.682 -4.542 4.444 1.00 82.62 257 TYR A O 1
ATOM 2166 N N . PRO A 1 258 ? -1.848 -6.533 5.482 1.00 81.75 258 PRO A N 1
ATOM 2167 C CA . PRO A 1 258 ? -3.273 -6.671 5.211 1.00 81.75 258 PRO A CA 1
ATOM 2168 C C . PRO A 1 258 ? -4.061 -5.493 5.782 1.00 81.75 258 PRO A C 1
ATOM 2170 O O . PRO A 1 258 ? -3.791 -5.076 6.895 1.00 81.75 258 PRO A O 1
ATOM 2173 N N . GLU A 1 259 ? -5.056 -4.990 5.070 1.00 85.38 259 GLU A N 1
ATOM 2174 C CA . GLU A 1 259 ? -5.945 -3.942 5.577 1.00 85.38 259 GLU A CA 1
ATOM 2175 C C . GLU A 1 259 ? -7.291 -4.571 5.917 1.00 85.38 259 GLU A C 1
ATOM 2177 O O . GLU A 1 259 ? -7.862 -5.295 5.100 1.00 85.38 259 GLU A O 1
ATOM 2182 N N . TYR A 1 260 ? -7.790 -4.353 7.133 1.00 90.06 260 TYR A N 1
ATOM 2183 C CA . TYR A 1 260 ? -9.093 -4.875 7.556 1.00 90.06 260 TYR A CA 1
ATOM 2184 C C . TYR A 1 260 ? -10.116 -3.749 7.557 1.00 90.06 260 TYR A C 1
ATOM 2186 O O . TYR A 1 260 ? -9.902 -2.742 8.228 1.00 90.06 260 TYR A O 1
ATOM 2194 N N . ILE A 1 261 ? -11.223 -3.937 6.838 1.00 80.62 261 ILE A N 1
ATOM 2195 C CA . ILE A 1 261 ? -12.247 -2.913 6.617 1.00 80.62 261 ILE A CA 1
ATOM 2196 C C . ILE A 1 261 ? -13.521 -3.307 7.360 1.00 80.62 261 ILE A C 1
ATOM 2198 O O . ILE A 1 261 ? -14.085 -4.386 7.160 1.00 80.62 261 ILE A O 1
ATOM 2202 N N . TYR A 1 262 ? -14.003 -2.403 8.205 1.00 92.38 262 TYR A N 1
ATOM 2203 C CA . TYR A 1 262 ? -15.177 -2.592 9.045 1.00 92.38 262 TYR A CA 1
ATOM 2204 C C . TYR A 1 262 ? -16.260 -1.575 8.694 1.00 92.38 262 TYR A C 1
ATOM 2206 O O . TYR A 1 262 ? -15.975 -0.403 8.452 1.00 92.38 262 TYR A O 1
ATOM 2214 N N . LYS A 1 263 ? -17.526 -1.991 8.735 1.00 90.38 263 LYS A N 1
ATOM 2215 C CA . LYS A 1 263 ? -18.679 -1.088 8.673 1.00 90.38 263 LYS A CA 1
ATOM 2216 C C . LYS A 1 263 ? -19.063 -0.630 10.075 1.00 90.38 263 LYS A C 1
ATOM 2218 O O . LYS A 1 263 ? -19.220 -1.461 10.971 1.00 90.38 263 LYS A O 1
ATOM 2223 N N . ILE A 1 264 ? -19.288 0.671 10.241 1.00 89.38 264 ILE A N 1
ATOM 2224 C CA . ILE A 1 264 ? -19.810 1.244 11.482 1.00 89.38 264 ILE A CA 1
ATOM 2225 C C . ILE A 1 264 ? -21.325 1.016 11.538 1.00 89.38 264 ILE A C 1
ATOM 2227 O O . ILE A 1 264 ? -22.067 1.480 10.671 1.00 89.38 264 ILE A O 1
ATOM 2231 N N . LYS A 1 265 ? -21.792 0.317 12.575 1.00 86.50 265 LYS A N 1
ATOM 2232 C CA . LYS A 1 265 ? -23.214 0.119 12.886 1.00 86.50 265 LYS A CA 1
ATOM 2233 C C . LYS A 1 265 ? -23.492 0.621 14.301 1.00 86.50 265 LYS A C 1
ATOM 2235 O O . LYS A 1 265 ? -23.411 -0.115 15.281 1.00 86.50 265 LYS A O 1
ATOM 2240 N N . GLY A 1 266 ? -23.770 1.918 14.421 1.00 82.06 266 GLY A N 1
ATOM 2241 C CA . GLY A 1 266 ? -23.915 2.570 15.722 1.00 82.06 266 GLY A CA 1
ATOM 2242 C C . GLY A 1 266 ? -22.594 2.563 16.494 1.00 82.06 266 GLY A C 1
ATOM 2243 O O . GLY A 1 266 ? -21.660 3.267 16.119 1.00 82.06 266 GLY A O 1
ATOM 2244 N N . LYS A 1 267 ? -22.519 1.781 17.578 1.00 78.56 267 LYS A N 1
ATOM 2245 C CA . LYS A 1 267 ? -21.276 1.578 18.346 1.00 78.56 267 LYS A CA 1
ATOM 2246 C C . LYS A 1 267 ? -20.471 0.372 17.861 1.00 78.56 267 LYS A C 1
ATOM 2248 O O . LYS A 1 267 ? -19.317 0.235 18.254 1.00 78.56 267 LYS A O 1
ATOM 2253 N N . GLU A 1 268 ? -21.058 -0.505 17.057 1.00 85.69 268 GLU A N 1
ATOM 2254 C CA . GLU A 1 268 ? -20.420 -1.737 16.604 1.00 85.69 268 GLU A CA 1
ATOM 2255 C C . GLU A 1 268 ? -19.605 -1.526 15.330 1.00 85.69 268 GLU A C 1
ATOM 2257 O O . GLU A 1 268 ? -19.885 -0.644 14.514 1.00 85.69 268 GLU A O 1
ATOM 2262 N N . LEU A 1 269 ? -18.597 -2.378 15.164 1.00 90.75 269 LEU A N 1
ATOM 2263 C CA . LEU A 1 269 ? -17.723 -2.431 14.004 1.00 90.75 269 LEU A CA 1
ATOM 2264 C C . LEU A 1 269 ? -17.756 -3.859 13.462 1.00 90.75 269 LEU A C 1
ATOM 2266 O O . LEU A 1 269 ? -17.282 -4.787 14.115 1.00 90.75 269 LEU A O 1
ATOM 2270 N N . VAL A 1 270 ? -18.344 -4.034 12.281 1.00 91.50 270 VAL A N 1
ATOM 2271 C CA . VAL A 1 270 ? -18.510 -5.347 11.643 1.00 91.50 270 VAL A CA 1
ATOM 2272 C C . VAL A 1 270 ? -17.497 -5.468 10.519 1.00 91.50 270 VAL A C 1
ATOM 2274 O O . VAL A 1 270 ? -17.521 -4.637 9.617 1.00 91.50 270 VAL A O 1
ATOM 2277 N N . LEU A 1 271 ? -16.622 -6.476 10.556 1.00 90.69 271 LEU A N 1
ATOM 2278 C CA . LEU A 1 271 ? -15.681 -6.736 9.463 1.00 90.69 271 LEU A CA 1
ATOM 2279 C C . LEU A 1 271 ? -16.478 -7.055 8.192 1.00 90.69 271 LEU A C 1
ATOM 2281 O O . LEU A 1 271 ? -17.308 -7.963 8.206 1.00 90.69 271 LEU A O 1
ATOM 2285 N N . ILE A 1 272 ? -16.246 -6.299 7.123 1.00 85.38 272 ILE A N 1
ATOM 2286 C CA . ILE A 1 272 ? -16.943 -6.473 5.840 1.00 85.38 272 ILE A CA 1
ATOM 2287 C C . ILE A 1 272 ? -16.006 -6.884 4.713 1.00 85.38 272 ILE A C 1
ATOM 2289 O O . ILE A 1 272 ? -16.465 -7.499 3.757 1.00 85.38 272 ILE A O 1
ATOM 2293 N N . ASP A 1 273 ? -14.719 -6.555 4.823 1.00 77.56 273 ASP A N 1
ATOM 2294 C CA . ASP A 1 273 ? -13.733 -6.880 3.803 1.00 77.56 273 ASP A CA 1
ATOM 2295 C C . ASP A 1 273 ? -12.315 -6.909 4.393 1.00 77.56 273 ASP A C 1
ATOM 2297 O O . ASP A 1 273 ? -12.050 -6.380 5.479 1.00 77.56 273 ASP A O 1
ATOM 2301 N N . SER A 1 274 ? -11.390 -7.529 3.668 1.00 80.12 274 SER A N 1
ATOM 2302 C CA . SER A 1 274 ? -9.966 -7.462 3.958 1.00 80.12 274 SER A CA 1
ATOM 2303 C C . SER A 1 274 ? -9.152 -7.428 2.673 1.00 80.12 274 SER A C 1
ATOM 2305 O O . SER A 1 274 ? -9.232 -8.347 1.856 1.00 80.12 274 SER A O 1
ATOM 2307 N N . ILE A 1 275 ? -8.293 -6.424 2.538 1.00 75.44 275 ILE A N 1
ATOM 2308 C CA . ILE A 1 275 ? -7.342 -6.346 1.435 1.00 75.44 275 ILE A CA 1
ATOM 2309 C C . ILE A 1 275 ? -6.094 -7.118 1.843 1.00 75.44 275 ILE A C 1
ATOM 2311 O O . ILE A 1 275 ? -5.496 -6.889 2.898 1.00 75.44 275 ILE A O 1
ATOM 2315 N N . ARG A 1 276 ? -5.695 -8.077 1.010 1.00 73.00 276 ARG A N 1
ATOM 2316 C CA . ARG A 1 276 ? -4.521 -8.903 1.279 1.00 73.00 276 ARG A CA 1
ATOM 2317 C C . ARG A 1 276 ? -3.238 -8.091 1.072 1.00 73.00 276 ARG A C 1
ATOM 2319 O O . ARG A 1 276 ? -3.033 -7.506 0.015 1.00 73.00 276 ARG A O 1
ATOM 2326 N N . GLY A 1 277 ? -2.352 -8.136 2.064 1.00 70.62 277 GLY A N 1
ATOM 2327 C CA . GLY A 1 277 ? -0.998 -7.593 1.973 1.00 70.62 277 GLY A CA 1
ATOM 2328 C C . GLY A 1 277 ? -0.028 -8.468 1.163 1.00 70.62 277 GLY A C 1
ATOM 2329 O O . GLY A 1 277 ? -0.349 -9.597 0.780 1.00 70.62 277 GLY A O 1
ATOM 2330 N N . ASN A 1 278 ? 1.190 -7.975 0.936 1.00 64.25 278 ASN A N 1
ATOM 2331 C CA . ASN A 1 278 ? 2.268 -8.702 0.250 1.00 64.25 278 ASN A CA 1
ATOM 2332 C C . ASN A 1 278 ? 3.356 -9.246 1.202 1.00 64.25 278 ASN A C 1
ATOM 2334 O O . ASN A 1 278 ? 4.231 -9.991 0.764 1.00 64.25 278 ASN A O 1
ATOM 2338 N N . VAL A 1 279 ? 3.283 -8.934 2.499 1.00 66.62 279 VAL A N 1
ATOM 2339 C CA . VAL A 1 279 ? 4.195 -9.480 3.513 1.00 66.62 279 VAL A CA 1
ATOM 2340 C C . VAL A 1 279 ? 3.878 -10.953 3.807 1.00 66.62 279 VAL A C 1
ATOM 2342 O O . VAL A 1 279 ? 2.719 -11.327 4.013 1.00 66.62 279 VAL A O 1
ATOM 2345 N N . LYS A 1 280 ? 4.906 -11.814 3.824 1.00 56.28 280 LYS A N 1
ATOM 2346 C CA . LYS A 1 280 ? 4.765 -13.217 4.252 1.00 56.28 280 LYS A CA 1
ATOM 2347 C C . LYS A 1 280 ? 4.508 -13.254 5.767 1.00 56.28 280 LYS A C 1
ATOM 2349 O O . LYS A 1 280 ? 5.228 -12.603 6.519 1.00 56.28 280 LYS A O 1
ATOM 2354 N N . ARG A 1 281 ? 3.466 -13.978 6.193 1.00 50.44 281 ARG A N 1
ATOM 2355 C CA . ARG A 1 281 ? 3.110 -14.174 7.611 1.00 50.44 281 ARG A CA 1
ATOM 2356 C C . ARG A 1 281 ? 4.032 -15.186 8.281 1.00 50.44 281 ARG A C 1
ATOM 2358 O O . ARG A 1 281 ? 4.304 -16.215 7.632 1.00 50.44 281 ARG A O 1
#